Protein AF-A0A0M3HV61-F1 (afdb_monomer_lite)

Foldseek 3Di:
DDDDDDDDDDDDDDDDDDDDDDDDDDPDDPPPPPVVVVVPPPDDPPVVVVVVVVVVVVVVVVCVVVVVVVVVVVVVVVVVVVVVVLVVLLVQLVCLQVVLVVVLVVCVVDPVNCQVCVLVNVLSVLSNLSSVLSNVLSVVVVVCVVVVQQPPWDKLLVLLPPVSLLSVLLSLLLNLLSLLLVLVVLLCCLVPVPVCVVCVNVVSVVSVVVSVCVSVVLSVVLSVQLVPDDIDIDTPSSPSCRSHPPVVSVCSNCNSVVSNVNSVVSNVVSVVSVVVVVVVVVVVPPPPPDPDD

Secondary structure (DSSP, 8-state):
----------------------------SSSSSSTTSTTSTTS-HHHHHHHHHHHHHHHHHHHHHHHHHHHHHHHHHHHHHHHHHHHHHHHHHHHHHHHHHHHHHHHHH-HHHHHHTHHHHHHHHHHHHHHHHHHHHHHHHHHHHHTT-TT-EEEHHHHHT-HHHHHHHHHHHHHHHHHHHHHHHHHHHHH-HHHHHHHHHHHHHHHHHHHHHHHHHHHHHHHHHHHHSPP-EEETT--HHHHS-HHHHHHHHHHHHHHHHHHHHHHHHHHHHHHHHHHHHHHHHTS------

Organism: Ascaris lumbricoides (NCBI:txid6252)

pLDDT: mean 79.31, std 19.96, range [34.53, 97.69]

Sequence (293 aa):
MDKLNKRHVDLGRFSGLDRRRGTRKDDNWFREGEEKKALMDGFTGTEAQRLIALLSYQFRRRRFFVFKRFLLPFERSMSLFHTIDNIFNLTIGAVLVLSNMAVLAVITFYTNLRQKYSVLTIVLFNSLLTGVFSISNILFASILTEMGLMNDTTTNRRCLINPLVMLDIYLAQMNGISLLAISVERLIVLLFPLQYYVNWKKFAKCQIILWVTTGVSTSFIFGMLVLCAPERTVSIYCRPYELIPDEQSFPFYCLPCIFGVLSIGIMLLVIVLVHQGVNVSCSHCCADEKPDL

Structure (mmCIF, N/CA/C/O backbone):
data_AF-A0A0M3HV61-F1
#
_entry.id   AF-A0A0M3HV61-F1
#
loop_
_atom_site.group_PDB
_atom_site.id
_atom_site.type_symbol
_atom_site.label_atom_id
_atom_site.label_alt_id
_atom_site.label_comp_id
_atom_site.label_asym_id
_atom_site.label_entity_id
_atom_site.label_seq_id
_atom_site.pdbx_PDB_ins_code
_atom_site.Cartn_x
_atom_site.Cartn_y
_atom_site.Cartn_z
_atom_site.occupancy
_atom_site.B_iso_or_equiv
_atom_site.auth_seq_id
_atom_site.auth_comp_id
_atom_site.auth_asym_id
_atom_site.auth_atom_id
_atom_site.pdbx_PDB_model_num
ATOM 1 N N . MET A 1 1 ? 54.337 -5.292 18.986 1.00 45.19 1 MET A N 1
ATOM 2 C CA . MET A 1 1 ? 54.510 -6.753 19.126 1.00 45.19 1 MET A CA 1
ATOM 3 C C . MET A 1 1 ? 53.421 -7.235 20.067 1.00 45.19 1 MET A C 1
ATOM 5 O O . MET A 1 1 ? 53.185 -6.517 21.021 1.00 45.19 1 MET A O 1
ATOM 9 N N . ASP A 1 2 ? 52.777 -8.359 19.730 1.00 42.19 2 ASP A N 1
ATOM 10 C CA . ASP A 1 2 ? 51.630 -9.044 20.384 1.00 42.19 2 ASP A CA 1
ATOM 11 C C . ASP A 1 2 ? 50.345 -8.978 19.539 1.00 42.19 2 ASP A C 1
ATOM 13 O O . ASP A 1 2 ? 49.713 -7.939 19.403 1.00 42.19 2 ASP A O 1
ATOM 17 N N . LYS A 1 3 ? 50.094 -9.975 18.674 1.00 46.03 3 LYS A N 1
ATOM 18 C CA . LYS A 1 3 ? 49.510 -11.318 18.925 1.00 46.03 3 LYS A CA 1
ATOM 19 C C . LYS A 1 3 ? 48.029 -11.276 19.333 1.00 46.03 3 LYS A C 1
ATOM 21 O O . LYS A 1 3 ? 47.701 -11.484 20.490 1.00 46.03 3 LYS A O 1
ATOM 26 N N . LEU A 1 4 ? 47.139 -11.151 18.346 1.00 54.41 4 LEU A N 1
ATOM 27 C CA . LEU A 1 4 ? 45.728 -11.569 18.426 1.00 54.41 4 LEU A CA 1
ATOM 28 C C . LEU A 1 4 ? 45.350 -12.187 17.066 1.00 54.41 4 LEU A C 1
ATOM 30 O O . LEU A 1 4 ? 45.148 -11.489 16.083 1.00 54.41 4 LEU A O 1
ATOM 34 N N . ASN A 1 5 ? 45.640 -13.473 16.874 1.00 48.91 5 ASN A N 1
ATOM 35 C CA . ASN A 1 5 ? 44.774 -14.626 17.160 1.00 48.91 5 ASN A CA 1
ATOM 36 C C . ASN A 1 5 ? 43.672 -14.821 16.097 1.00 48.91 5 ASN A C 1
ATOM 38 O O . ASN A 1 5 ? 42.512 -14.463 16.281 1.00 48.91 5 ASN A O 1
ATOM 42 N N . LYS A 1 6 ? 44.095 -15.421 14.974 1.00 46.25 6 LYS A N 1
ATOM 43 C CA . LYS A 1 6 ? 43.255 -16.051 13.947 1.00 46.25 6 LYS A CA 1
ATOM 44 C C . LYS A 1 6 ? 42.513 -17.240 14.563 1.00 46.25 6 LYS A C 1
ATOM 46 O O . LYS A 1 6 ? 43.156 -18.184 15.010 1.00 46.25 6 LYS A O 1
ATOM 51 N N . ARG A 1 7 ? 41.183 -17.257 14.478 1.00 48.06 7 ARG A N 1
ATOM 52 C CA . ARG A 1 7 ? 40.401 -18.498 14.552 1.00 48.06 7 ARG A CA 1
ATOM 53 C C . ARG A 1 7 ? 39.685 -18.725 13.226 1.00 48.06 7 ARG A C 1
ATOM 55 O O . ARG A 1 7 ? 38.696 -18.070 12.923 1.00 48.06 7 ARG A O 1
ATOM 62 N N . HIS A 1 8 ? 40.252 -19.645 12.449 1.00 44.81 8 HIS A N 1
ATOM 63 C CA . HIS A 1 8 ? 39.567 -20.377 11.392 1.00 44.81 8 HIS A CA 1
ATOM 64 C C . HIS A 1 8 ? 38.528 -21.296 12.041 1.00 44.81 8 HIS A C 1
ATOM 66 O O . HIS A 1 8 ? 38.848 -22.009 12.992 1.00 44.81 8 HIS A O 1
ATOM 72 N N . VAL A 1 9 ? 37.300 -21.268 11.532 1.00 52.75 9 VAL A N 1
ATOM 73 C CA . VAL A 1 9 ? 36.285 -22.286 11.807 1.00 52.75 9 VAL A CA 1
ATOM 74 C C . VAL A 1 9 ? 36.063 -23.030 10.498 1.00 52.75 9 VAL A C 1
ATOM 76 O O . VAL A 1 9 ? 35.425 -22.516 9.582 1.00 52.75 9 VAL A O 1
ATOM 79 N N . ASP A 1 10 ? 36.659 -24.217 10.424 1.00 44.69 10 ASP A N 1
ATOM 80 C CA . ASP A 1 10 ? 36.348 -25.252 9.446 1.00 44.69 10 ASP A CA 1
ATOM 81 C C . ASP A 1 10 ? 34.973 -25.840 9.780 1.00 44.69 10 ASP A C 1
ATOM 83 O O . ASP A 1 10 ? 34.773 -26.401 10.859 1.00 44.69 10 ASP A O 1
ATOM 87 N N . LEU A 1 11 ? 34.017 -25.725 8.858 1.00 49.53 11 LEU A N 1
ATOM 88 C CA . LEU A 1 11 ? 32.751 -26.452 8.924 1.00 49.53 11 LEU A CA 1
ATOM 89 C C . LEU A 1 11 ? 32.755 -27.549 7.863 1.00 49.53 11 LEU A C 1
ATOM 91 O O . LEU A 1 11 ? 32.852 -27.309 6.660 1.00 49.53 11 LEU A O 1
ATOM 95 N N . GLY A 1 12 ? 32.730 -28.774 8.380 1.00 41.25 12 GLY A N 1
ATOM 96 C CA . GLY A 1 12 ? 32.959 -30.010 7.663 1.00 41.25 12 GLY A CA 1
ATOM 97 C C . GLY A 1 12 ? 31.849 -30.404 6.692 1.00 41.25 12 GLY A C 1
ATOM 98 O O . GLY A 1 12 ? 30.660 -30.395 6.998 1.00 41.25 12 GLY A O 1
ATOM 99 N N . ARG A 1 13 ? 32.325 -30.838 5.526 1.00 37.59 13 ARG A N 1
ATOM 100 C CA . ARG A 1 13 ? 31.913 -32.007 4.737 1.00 37.59 13 ARG A CA 1
ATOM 101 C C . ARG A 1 13 ? 30.949 -32.963 5.473 1.00 37.59 13 ARG A C 1
ATOM 103 O O . ARG A 1 13 ? 31.390 -33.793 6.262 1.00 37.59 13 ARG A O 1
ATOM 110 N N . PHE A 1 14 ? 29.660 -32.910 5.129 1.00 46.16 14 PHE A N 1
ATOM 111 C CA . PHE A 1 14 ? 28.704 -33.989 5.397 1.00 46.16 14 PHE A CA 1
ATOM 112 C C . PHE A 1 14 ? 28.528 -34.834 4.134 1.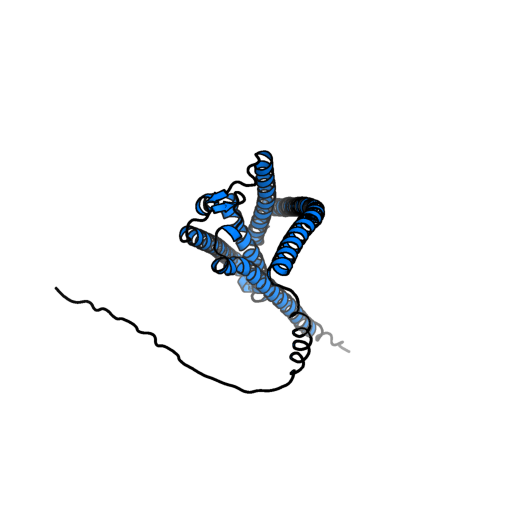00 46.16 14 PHE A C 1
ATOM 114 O O . PHE A 1 14 ? 27.917 -34.417 3.152 1.00 46.16 14 PHE A O 1
ATOM 121 N N . SER A 1 15 ? 29.118 -36.024 4.177 1.00 46.94 15 SER A N 1
ATOM 122 C CA . SER A 1 15 ? 28.934 -37.092 3.205 1.00 46.94 15 SER A CA 1
ATOM 123 C C . SER A 1 15 ? 27.773 -37.984 3.635 1.00 46.94 15 SER A C 1
ATOM 125 O O . SER A 1 15 ? 27.735 -38.417 4.781 1.00 46.94 15 SER A O 1
ATOM 127 N N . GLY A 1 16 ? 26.910 -38.323 2.677 1.00 37.16 16 GLY A N 1
ATOM 128 C CA . GLY A 1 16 ? 26.279 -39.638 2.564 1.00 37.16 16 GLY A CA 1
ATOM 129 C C . GLY A 1 16 ? 25.205 -40.005 3.587 1.00 37.16 16 GLY A C 1
ATOM 130 O O . GLY A 1 16 ? 25.507 -40.420 4.699 1.00 37.16 16 GLY A O 1
ATOM 131 N N . LEU A 1 17 ? 23.952 -40.057 3.131 1.00 48.59 17 LEU A N 1
ATOM 132 C CA . LEU A 1 17 ? 23.076 -41.152 3.536 1.00 48.59 17 LEU A CA 1
ATOM 133 C C . LEU A 1 17 ? 22.124 -41.532 2.403 1.00 48.59 17 LEU A C 1
ATOM 135 O O . LEU A 1 17 ? 21.149 -40.864 2.073 1.00 48.59 17 LEU A O 1
ATOM 139 N N . ASP A 1 18 ? 22.532 -42.640 1.808 1.00 43.31 18 ASP A N 1
ATOM 140 C CA . ASP A 1 18 ? 21.900 -43.480 0.816 1.00 43.31 18 ASP A CA 1
ATOM 141 C C . ASP A 1 18 ? 20.677 -44.179 1.440 1.00 43.31 18 ASP A C 1
ATOM 143 O O . ASP A 1 18 ? 20.787 -44.820 2.492 1.00 43.31 18 ASP A O 1
ATOM 147 N N . ARG A 1 19 ? 19.496 -44.089 0.814 1.00 53.56 19 ARG A N 1
ATOM 148 C CA . ARG A 1 19 ? 18.390 -45.013 1.118 1.00 53.56 19 ARG A CA 1
ATOM 149 C C . ARG A 1 19 ? 17.526 -45.305 -0.105 1.00 53.56 19 ARG A C 1
ATOM 151 O O . ARG A 1 19 ? 16.506 -44.677 -0.362 1.00 53.56 19 ARG A O 1
ATOM 158 N N . ARG A 1 20 ? 17.945 -46.353 -0.817 1.00 44.97 20 ARG A N 1
ATOM 159 C CA . ARG A 1 20 ? 17.143 -47.163 -1.744 1.00 44.97 20 ARG A CA 1
ATOM 160 C C . ARG A 1 20 ? 16.009 -47.915 -1.031 1.00 44.97 20 ARG A C 1
ATOM 162 O O . ARG A 1 20 ? 16.278 -48.667 -0.092 1.00 44.97 20 ARG A O 1
ATOM 169 N N . ARG A 1 21 ? 14.793 -47.828 -1.585 1.00 43.34 21 ARG A N 1
ATOM 170 C CA . ARG A 1 21 ? 13.789 -48.903 -1.826 1.00 43.34 21 ARG A CA 1
ATOM 171 C C . ARG A 1 21 ? 12.455 -48.227 -2.180 1.00 43.34 21 ARG A C 1
ATOM 173 O O . ARG A 1 21 ? 12.032 -47.359 -1.439 1.00 43.34 21 ARG A O 1
ATOM 180 N N . GLY A 1 22 ? 11.723 -48.564 -3.235 1.00 34.53 22 GLY A N 1
ATOM 181 C CA . GLY A 1 22 ? 11.854 -49.605 -4.248 1.00 34.53 22 GLY A CA 1
ATOM 182 C C . GLY A 1 22 ? 10.508 -49.782 -4.967 1.00 34.53 22 GLY A C 1
ATOM 183 O O . GLY A 1 22 ? 9.469 -49.579 -4.349 1.00 34.53 22 GLY A O 1
ATOM 184 N N . THR A 1 23 ? 10.571 -50.260 -6.220 1.00 40.22 23 THR A N 1
ATOM 185 C CA . THR A 1 23 ? 9.483 -50.852 -7.042 1.00 40.22 23 THR A CA 1
ATOM 186 C C . THR A 1 23 ? 8.370 -49.874 -7.482 1.00 40.22 23 THR A C 1
ATOM 188 O O . THR A 1 23 ? 7.940 -49.046 -6.701 1.00 40.22 23 THR A O 1
ATOM 191 N N . ARG A 1 24 ? 7.813 -49.891 -8.700 1.00 39.56 24 ARG A N 1
ATOM 192 C CA . ARG A 1 24 ? 7.517 -51.003 -9.613 1.00 39.56 24 ARG A CA 1
ATOM 193 C C . ARG A 1 24 ? 7.004 -50.417 -10.952 1.00 39.56 24 ARG A C 1
ATOM 195 O O . ARG A 1 24 ? 6.203 -49.497 -10.882 1.00 39.56 24 ARG A O 1
ATOM 202 N N . LYS A 1 25 ? 7.349 -51.066 -12.078 1.00 42.16 25 LYS A N 1
ATOM 203 C CA . LYS A 1 25 ? 6.698 -51.026 -13.414 1.00 42.16 25 LYS A CA 1
ATOM 204 C C . LYS A 1 25 ? 6.765 -49.714 -14.215 1.00 42.16 25 LYS A C 1
ATOM 206 O O . LYS A 1 25 ? 6.150 -48.738 -13.826 1.00 42.16 25 LYS A O 1
ATOM 211 N N . ASP A 1 26 ? 7.475 -49.749 -15.349 1.00 43.97 26 ASP A N 1
ATOM 212 C CA . ASP A 1 26 ? 6.911 -49.502 -16.693 1.00 43.97 26 ASP A CA 1
ATOM 213 C C . ASP A 1 26 ? 7.998 -49.706 -17.768 1.00 43.97 26 ASP A C 1
ATOM 215 O O . ASP A 1 26 ? 8.465 -48.784 -18.434 1.00 43.97 26 ASP A O 1
ATOM 219 N N . ASP A 1 27 ? 8.413 -50.963 -17.937 1.00 48.00 27 ASP A N 1
ATOM 220 C CA . ASP A 1 27 ? 9.252 -51.386 -19.058 1.00 48.00 27 ASP A CA 1
ATOM 221 C C . ASP A 1 27 ? 8.339 -51.686 -20.252 1.00 48.00 27 ASP A C 1
ATOM 223 O O . ASP A 1 27 ? 7.801 -52.786 -20.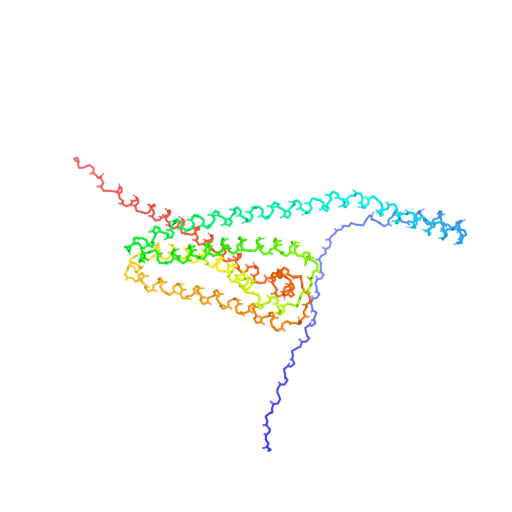349 1.00 48.00 27 ASP A O 1
ATOM 227 N N . ASN A 1 28 ? 8.103 -50.707 -21.132 1.00 48.22 28 ASN A N 1
ATOM 228 C CA . ASN A 1 28 ? 7.469 -50.972 -22.436 1.00 48.22 28 ASN A CA 1
ATOM 229 C C . ASN A 1 28 ? 7.786 -49.964 -23.560 1.00 48.22 28 ASN A C 1
ATOM 231 O O . ASN A 1 28 ? 7.156 -50.008 -24.609 1.00 48.22 28 ASN A O 1
ATOM 235 N N . TRP A 1 29 ? 8.788 -49.092 -23.407 1.00 45.03 29 TRP A N 1
ATOM 236 C CA . TRP A 1 29 ? 9.116 -48.079 -24.431 1.00 45.03 29 TRP A CA 1
ATOM 237 C C . TRP A 1 29 ? 10.360 -48.379 -25.282 1.00 45.03 29 TRP A C 1
ATOM 239 O O . TRP A 1 29 ? 10.723 -47.588 -26.147 1.00 45.03 29 TRP A O 1
ATOM 249 N N . PHE A 1 30 ? 11.007 -49.531 -25.087 1.00 44.75 30 PHE A N 1
ATOM 250 C CA . PHE A 1 30 ? 12.288 -49.852 -25.734 1.00 44.75 30 PHE A CA 1
ATOM 251 C C . PHE A 1 30 ? 12.201 -50.904 -26.848 1.00 44.75 30 PHE A C 1
ATOM 253 O O . PHE A 1 30 ? 13.165 -51.620 -27.107 1.00 44.75 30 PHE A O 1
ATOM 260 N N . ARG A 1 31 ? 11.052 -51.009 -27.528 1.00 45.69 31 ARG A N 1
ATOM 261 C CA . ARG A 1 31 ? 10.862 -51.999 -28.598 1.00 45.69 31 ARG A CA 1
ATOM 262 C C . ARG A 1 31 ? 10.099 -51.475 -29.820 1.00 45.69 31 ARG A C 1
ATOM 264 O O . ARG A 1 31 ? 9.318 -52.195 -30.420 1.00 45.69 31 ARG A O 1
ATOM 271 N N . GLU A 1 32 ? 10.363 -50.225 -30.198 1.00 44.22 32 GLU A N 1
ATOM 272 C CA . GLU A 1 32 ? 9.896 -49.631 -31.469 1.00 44.22 32 GLU A CA 1
ATOM 273 C C . GLU A 1 32 ? 11.004 -48.842 -32.208 1.00 44.22 32 GLU A C 1
ATOM 275 O O . GLU A 1 32 ? 10.755 -48.146 -33.192 1.00 44.22 32 GLU A O 1
ATOM 280 N N . GLY A 1 33 ? 12.255 -48.942 -31.735 1.00 44.22 33 GLY A N 1
ATOM 281 C CA . GLY A 1 33 ? 13.400 -48.176 -32.246 1.00 44.22 33 GLY A CA 1
ATOM 282 C C . GLY A 1 33 ? 14.359 -48.930 -33.175 1.00 44.22 33 GLY A C 1
ATOM 283 O O . GLY A 1 33 ? 15.221 -48.292 -33.778 1.00 44.22 33 GLY A O 1
ATOM 284 N N . GLU A 1 34 ? 14.237 -50.253 -33.312 1.00 45.19 34 GLU A N 1
ATOM 285 C CA . GLU A 1 34 ? 15.195 -51.053 -34.099 1.00 45.19 34 GLU A CA 1
ATOM 286 C C . GLU A 1 34 ? 14.733 -51.379 -35.524 1.00 45.19 34 GLU A C 1
ATOM 288 O O . GLU A 1 34 ? 15.570 -51.639 -36.382 1.00 45.19 34 GLU A O 1
ATOM 293 N N . GLU A 1 35 ? 13.445 -51.237 -35.848 1.00 45.59 35 GLU A N 1
ATOM 294 C CA . GLU A 1 35 ? 12.954 -51.539 -37.204 1.00 45.59 35 GLU A CA 1
ATOM 295 C C . GLU A 1 35 ? 13.090 -50.361 -38.191 1.00 45.59 35 GLU A C 1
ATOM 297 O O . GLU A 1 35 ? 12.992 -50.534 -39.402 1.00 45.59 35 GLU A O 1
ATOM 302 N N . LYS A 1 36 ? 13.403 -49.149 -37.705 1.00 46.25 36 LYS A N 1
ATOM 303 C CA . LYS A 1 36 ? 13.645 -47.969 -38.565 1.00 46.25 36 LYS A CA 1
ATOM 304 C C . LYS A 1 36 ? 15.102 -47.780 -38.989 1.00 46.25 36 LYS A C 1
ATOM 306 O O . LYS A 1 36 ? 15.374 -46.911 -39.815 1.00 46.25 36 LYS A O 1
ATOM 311 N N . LYS A 1 37 ? 16.037 -48.577 -38.461 1.00 45.28 37 LYS A N 1
ATOM 312 C CA . LYS A 1 37 ? 17.458 -48.501 -38.846 1.00 45.28 37 LYS A CA 1
ATOM 313 C C . LYS A 1 37 ? 17.801 -49.306 -40.100 1.00 45.28 37 LYS A C 1
ATOM 315 O O . LYS A 1 37 ? 18.764 -48.958 -40.763 1.00 45.28 37 LYS A O 1
ATOM 320 N N . ALA A 1 38 ? 16.989 -50.288 -40.490 1.00 49.47 38 ALA A N 1
ATOM 321 C CA . ALA A 1 38 ? 17.268 -51.117 -41.666 1.00 49.47 38 ALA A CA 1
ATOM 322 C C . ALA A 1 38 ? 16.796 -50.513 -43.009 1.00 49.47 38 ALA A C 1
ATOM 324 O O . ALA A 1 38 ? 17.090 -51.067 -44.063 1.00 49.47 38 ALA A O 1
ATOM 325 N N . LEU A 1 39 ? 16.087 -49.374 -42.999 1.00 48.16 39 LEU A N 1
ATOM 326 C CA . LEU A 1 39 ? 15.577 -48.718 -44.217 1.00 48.16 39 LEU A CA 1
ATOM 327 C C . LEU A 1 39 ? 16.363 -47.450 -44.621 1.00 48.16 39 LEU A C 1
ATOM 329 O O . LEU A 1 39 ? 15.923 -46.708 -45.496 1.00 48.16 39 LEU A O 1
ATOM 333 N N . MET A 1 40 ? 17.496 -47.166 -43.969 1.00 49.06 40 MET A N 1
ATOM 334 C CA . MET A 1 40 ? 18.293 -45.941 -44.179 1.00 49.06 40 MET A CA 1
ATOM 335 C C . MET A 1 40 ? 19.717 -46.192 -44.699 1.00 49.06 40 MET A C 1
ATOM 337 O O . MET A 1 40 ? 20.436 -45.230 -44.956 1.00 49.06 40 MET A O 1
ATOM 341 N N . ASP A 1 41 ? 20.109 -47.444 -44.949 1.00 47.19 41 ASP A N 1
ATOM 342 C CA . ASP A 1 41 ? 21.474 -47.785 -45.390 1.00 47.19 41 ASP A CA 1
ATOM 343 C C . ASP A 1 41 ? 21.671 -47.755 -46.921 1.00 47.19 41 ASP A C 1
ATOM 345 O O . ASP A 1 41 ? 22.705 -48.168 -47.439 1.00 47.19 41 ASP A O 1
ATOM 349 N N . GLY A 1 42 ? 20.697 -47.227 -47.672 1.00 55.06 42 GLY A N 1
ATOM 350 C CA . GLY A 1 42 ? 20.736 -47.164 -49.139 1.00 55.06 42 GLY A CA 1
ATOM 351 C C . GLY A 1 42 ? 21.001 -45.786 -49.753 1.00 55.06 42 GLY A C 1
ATOM 352 O O . GLY A 1 42 ? 20.969 -45.671 -50.976 1.00 55.06 42 GLY A O 1
ATOM 353 N N . PHE A 1 43 ? 21.219 -44.727 -48.962 1.00 48.94 43 PHE A N 1
ATOM 354 C CA . PHE A 1 43 ? 21.355 -43.365 -49.498 1.00 48.94 43 PHE A CA 1
ATOM 355 C C . PHE A 1 43 ? 22.772 -42.811 -49.319 1.00 48.94 43 PHE A C 1
ATOM 357 O O . PHE A 1 43 ? 23.194 -42.425 -48.232 1.00 48.94 43 PHE A O 1
ATOM 364 N N . THR A 1 44 ? 23.508 -42.744 -50.429 1.00 60.38 44 THR A N 1
ATOM 365 C CA . THR A 1 44 ? 24.840 -42.140 -50.536 1.00 60.38 44 THR A CA 1
ATOM 366 C C . THR A 1 44 ? 24.857 -40.717 -49.963 1.00 60.38 44 THR A C 1
ATOM 368 O O . THR A 1 44 ? 24.077 -39.851 -50.370 1.00 60.38 44 THR A O 1
ATOM 371 N N . GLY A 1 45 ? 25.757 -40.488 -49.001 1.00 57.03 45 GLY A N 1
ATOM 372 C CA . GLY A 1 45 ? 25.700 -39.403 -48.012 1.00 57.03 45 GLY A CA 1
ATOM 373 C C . GLY A 1 45 ? 25.774 -37.957 -48.517 1.00 57.03 45 GLY A C 1
ATOM 374 O O . GLY A 1 45 ? 25.546 -37.040 -47.733 1.00 57.03 45 GLY A O 1
ATOM 375 N N . THR A 1 46 ? 26.038 -37.712 -49.800 1.00 60.47 46 THR A N 1
ATOM 376 C CA . THR A 1 46 ? 26.144 -36.354 -50.359 1.00 60.47 46 THR A CA 1
ATOM 377 C C . THR A 1 46 ? 24.800 -35.761 -50.793 1.00 60.47 46 THR A C 1
ATOM 379 O O . THR A 1 46 ? 24.586 -34.557 -50.643 1.00 60.47 46 THR A O 1
ATOM 382 N N . GLU A 1 47 ? 23.853 -36.583 -51.250 1.00 58.06 47 GLU A N 1
ATOM 383 C CA . GLU A 1 47 ? 22.516 -36.126 -51.666 1.00 58.06 47 GLU A CA 1
ATOM 384 C C . GLU A 1 47 ? 21.554 -36.015 -50.471 1.00 58.06 47 GLU A C 1
ATOM 386 O O . GLU A 1 47 ? 20.802 -35.045 -50.356 1.00 58.06 47 GLU A O 1
ATOM 391 N N . ALA A 1 48 ? 21.650 -36.934 -49.501 1.00 57.62 48 ALA A N 1
ATOM 392 C CA . ALA A 1 48 ? 20.841 -36.894 -48.280 1.00 57.62 48 ALA A CA 1
ATOM 393 C C . ALA A 1 48 ? 21.146 -35.656 -47.415 1.00 57.62 48 ALA A C 1
ATOM 395 O O . ALA A 1 48 ? 20.231 -35.024 -46.887 1.00 57.62 48 ALA A O 1
ATOM 396 N N . GLN A 1 49 ? 22.415 -35.238 -47.327 1.00 63.00 49 GLN A N 1
ATOM 397 C CA . GLN A 1 49 ? 22.789 -34.011 -46.615 1.00 63.00 49 GLN A CA 1
ATOM 398 C C . GLN A 1 49 ? 22.275 -32.744 -47.315 1.00 63.00 49 GLN A C 1
ATOM 400 O O . GLN A 1 49 ? 21.843 -31.808 -46.638 1.00 63.00 49 GLN A O 1
ATOM 405 N N . ARG A 1 50 ? 22.236 -32.719 -48.655 1.00 65.38 50 ARG A N 1
ATOM 406 C CA . ARG A 1 50 ? 21.646 -31.607 -49.421 1.00 65.38 50 ARG A CA 1
ATOM 407 C C . ARG A 1 50 ? 20.132 -31.530 -49.247 1.00 65.38 50 ARG A C 1
ATOM 409 O O . ARG A 1 50 ? 19.600 -30.435 -49.068 1.00 65.38 50 ARG A O 1
ATOM 416 N N . LEU A 1 51 ? 19.448 -32.671 -49.209 1.00 62.75 51 LEU A N 1
ATOM 417 C CA . LEU A 1 51 ? 18.010 -32.747 -48.945 1.00 62.75 51 LEU A CA 1
ATOM 418 C C . LEU A 1 51 ? 17.658 -32.339 -47.509 1.00 62.75 51 LEU A C 1
ATOM 420 O O . LEU A 1 51 ? 16.714 -31.576 -47.315 1.00 62.75 51 LEU A O 1
ATOM 424 N N . ILE A 1 52 ? 18.445 -32.739 -46.508 1.00 63.34 52 ILE A N 1
ATOM 425 C CA . ILE A 1 52 ? 18.244 -32.313 -45.114 1.00 63.34 52 ILE A CA 1
ATOM 426 C C . ILE A 1 52 ? 18.516 -30.809 -44.955 1.00 63.34 52 ILE A C 1
ATOM 428 O O . ILE A 1 52 ? 17.754 -30.128 -44.265 1.00 63.34 52 ILE A O 1
ATOM 432 N N . ALA A 1 53 ? 19.528 -30.253 -45.629 1.00 66.06 53 ALA A N 1
ATOM 433 C CA . ALA A 1 53 ? 19.804 -28.812 -45.630 1.00 66.06 53 ALA A CA 1
ATOM 434 C C . ALA A 1 53 ? 18.694 -27.998 -46.328 1.00 66.06 53 ALA A C 1
ATOM 436 O O . ALA A 1 53 ? 18.260 -26.964 -45.816 1.00 66.06 53 ALA A O 1
ATOM 437 N N . LEU A 1 54 ? 18.167 -28.482 -47.458 1.00 60.94 54 LEU A N 1
ATOM 438 C CA . LEU A 1 54 ? 17.062 -27.833 -48.172 1.00 60.94 54 LEU A CA 1
ATOM 439 C C . LEU A 1 54 ? 15.735 -27.933 -47.411 1.00 60.94 54 LEU A C 1
ATOM 441 O O . LEU A 1 54 ? 14.987 -26.953 -47.357 1.00 60.94 54 LEU A O 1
ATOM 445 N N . LEU A 1 55 ? 15.460 -29.070 -46.767 1.00 54.22 55 LEU A N 1
ATOM 446 C CA . LEU A 1 55 ? 14.271 -29.252 -45.936 1.00 54.22 55 LEU A CA 1
ATOM 447 C C . LEU A 1 55 ? 14.346 -28.412 -44.658 1.00 54.22 55 LEU A C 1
ATOM 449 O O . LEU A 1 55 ? 13.366 -27.754 -44.321 1.00 54.22 55 LEU A O 1
ATOM 453 N N . SER A 1 56 ? 15.499 -28.329 -43.990 1.00 56.72 56 SER A N 1
ATOM 454 C CA . SER A 1 56 ? 15.666 -27.467 -42.809 1.00 56.72 56 SER A CA 1
ATOM 455 C C . SER A 1 56 ? 15.602 -25.970 -43.153 1.00 56.72 56 SER A C 1
ATOM 457 O O . SER A 1 56 ? 15.011 -25.197 -42.391 1.00 56.72 56 SER A O 1
ATOM 459 N N . TYR A 1 57 ? 16.077 -25.553 -44.333 1.00 53.34 57 TYR A N 1
ATOM 460 C CA . TYR A 1 57 ? 15.910 -24.182 -44.832 1.00 53.34 57 TYR A CA 1
ATOM 461 C C . TYR A 1 57 ? 14.446 -23.854 -45.189 1.00 53.34 57 TYR A C 1
ATOM 463 O O . TYR A 1 57 ? 13.919 -22.822 -44.761 1.00 53.34 57 TYR A O 1
ATOM 471 N N . GLN A 1 58 ? 13.740 -24.742 -45.900 1.00 53.12 58 GLN A N 1
ATOM 472 C CA . GLN A 1 58 ? 12.315 -24.574 -46.236 1.00 53.12 58 GLN A CA 1
ATOM 473 C C . GLN A 1 58 ? 11.412 -24.590 -44.992 1.00 53.12 58 GLN A C 1
ATOM 475 O O . GLN A 1 58 ? 10.482 -23.784 -44.888 1.00 53.12 58 GLN A O 1
ATOM 480 N N . PHE A 1 59 ? 11.711 -25.438 -44.005 1.00 45.81 59 PHE A N 1
ATOM 481 C CA . PHE A 1 59 ? 10.942 -25.526 -42.762 1.00 45.81 59 PHE A CA 1
ATOM 482 C C . PHE A 1 59 ? 11.153 -24.297 -41.862 1.00 45.81 59 PHE A C 1
ATOM 484 O O . PHE A 1 59 ? 10.197 -23.790 -41.267 1.00 45.81 59 PHE A O 1
ATOM 491 N N . ARG A 1 60 ? 12.373 -23.738 -41.831 1.00 46.62 60 ARG A N 1
ATOM 492 C CA . ARG A 1 60 ? 12.673 -22.482 -41.121 1.00 46.62 60 ARG A CA 1
ATOM 493 C C . ARG A 1 60 ? 12.004 -21.272 -41.789 1.00 46.62 60 ARG A C 1
ATOM 495 O O . ARG A 1 60 ? 11.503 -20.398 -41.085 1.00 46.62 60 ARG A O 1
ATOM 502 N N . ARG A 1 61 ? 11.898 -21.246 -43.125 1.00 46.12 61 ARG A N 1
ATOM 503 C CA . ARG A 1 61 ? 11.270 -20.139 -43.874 1.00 46.12 61 ARG A CA 1
ATOM 504 C C . ARG A 1 61 ? 9.735 -20.158 -43.814 1.00 46.12 61 ARG A C 1
ATOM 506 O O . ARG A 1 61 ? 9.126 -19.094 -43.712 1.00 46.12 61 ARG A O 1
ATOM 513 N N . ARG A 1 62 ? 9.098 -21.339 -43.791 1.00 41.56 62 ARG A N 1
ATOM 514 C CA . ARG A 1 62 ? 7.631 -21.458 -43.640 1.00 41.56 62 ARG A CA 1
ATOM 515 C C . ARG A 1 62 ? 7.140 -21.221 -42.208 1.00 41.56 62 ARG A C 1
ATOM 517 O O . ARG A 1 62 ? 6.089 -20.605 -42.045 1.00 41.56 62 ARG A O 1
ATOM 524 N N . ARG A 1 63 ? 7.906 -21.595 -41.171 1.00 40.69 63 ARG A N 1
ATOM 525 C CA . ARG A 1 63 ? 7.572 -21.221 -39.781 1.00 40.69 63 ARG A CA 1
ATOM 526 C C . ARG A 1 63 ? 7.669 -19.715 -39.545 1.00 40.69 63 ARG A C 1
ATOM 528 O O . ARG A 1 63 ? 6.798 -19.170 -38.883 1.00 40.69 63 ARG A O 1
ATOM 535 N N . PHE A 1 64 ? 8.634 -19.022 -40.150 1.00 42.78 64 PHE A N 1
ATOM 536 C CA . PHE A 1 64 ? 8.757 -17.569 -39.987 1.00 42.78 64 PHE A CA 1
ATOM 537 C C . PHE A 1 64 ? 7.574 -16.787 -40.582 1.00 42.78 64 PHE A C 1
ATOM 539 O O . PHE A 1 64 ? 7.158 -15.785 -40.011 1.00 42.78 64 PHE A O 1
ATOM 546 N N . PHE A 1 65 ? 6.986 -17.248 -41.691 1.00 44.91 65 PHE A N 1
ATOM 547 C CA . PHE A 1 65 ? 5.882 -16.535 -42.350 1.00 44.91 65 PHE A CA 1
ATOM 548 C C . PHE A 1 65 ? 4.513 -16.777 -41.693 1.00 44.91 65 PHE A C 1
ATOM 550 O O . PHE A 1 65 ? 3.697 -15.860 -41.618 1.00 44.91 65 PHE A O 1
ATOM 557 N N . VAL A 1 66 ? 4.270 -17.981 -41.162 1.00 46.97 66 VAL A N 1
ATOM 558 C CA . VAL A 1 66 ? 3.037 -18.289 -40.411 1.00 46.97 66 VAL A CA 1
ATOM 559 C C . VAL A 1 66 ? 3.089 -17.685 -39.004 1.00 46.97 66 VAL A C 1
ATOM 561 O O . VAL A 1 66 ? 2.094 -17.133 -38.543 1.00 46.97 66 VAL A O 1
ATOM 564 N N . PHE A 1 67 ? 4.262 -17.671 -38.361 1.00 38.47 67 PHE A N 1
ATOM 565 C CA . PHE A 1 67 ? 4.447 -17.045 -37.048 1.00 38.47 67 PHE A CA 1
ATOM 566 C C . PHE A 1 67 ? 4.322 -15.516 -37.116 1.00 38.47 67 PHE A C 1
ATOM 568 O O . PHE A 1 67 ? 3.699 -14.918 -36.248 1.00 38.47 67 PHE A O 1
ATOM 575 N N . LYS A 1 68 ? 4.786 -14.871 -38.198 1.00 43.09 68 LYS A N 1
ATOM 576 C CA . LYS A 1 68 ? 4.610 -13.420 -38.403 1.00 43.09 68 LYS A CA 1
ATOM 577 C C . LYS A 1 68 ? 3.145 -13.018 -38.645 1.00 43.09 68 LYS A C 1
ATOM 579 O O . LYS A 1 68 ? 2.747 -11.921 -38.272 1.00 43.09 68 LYS A O 1
ATOM 584 N N . ARG A 1 69 ? 2.319 -13.914 -39.206 1.00 45.38 69 ARG A N 1
ATOM 585 C CA . ARG A 1 69 ? 0.870 -13.696 -39.392 1.00 45.38 69 ARG A CA 1
ATOM 586 C C . ARG A 1 69 ? 0.049 -13.963 -38.121 1.00 45.38 69 ARG A C 1
ATOM 588 O O . ARG A 1 69 ? -1.032 -13.404 -37.992 1.00 45.38 69 ARG A O 1
ATOM 595 N N . PHE A 1 70 ? 0.580 -14.758 -37.187 1.00 41.81 70 PHE A N 1
ATOM 596 C CA . PHE A 1 70 ? 0.014 -14.991 -35.848 1.00 41.81 70 PHE A CA 1
ATOM 597 C C . PHE A 1 70 ? 0.503 -13.981 -34.791 1.00 41.81 70 PHE A C 1
ATOM 599 O O . PHE A 1 70 ? -0.215 -13.704 -33.836 1.00 41.81 70 PHE A O 1
ATOM 606 N N . LEU A 1 71 ? 1.682 -13.380 -34.978 1.00 45.59 71 LEU A N 1
ATOM 607 C CA . LEU A 1 71 ? 2.217 -12.330 -34.103 1.00 45.59 71 LEU A CA 1
ATOM 608 C C . LEU A 1 71 ? 1.502 -10.986 -34.269 1.00 45.59 71 LEU A C 1
ATOM 610 O O . LEU A 1 71 ? 1.318 -10.287 -33.286 1.00 45.59 71 LEU A O 1
ATOM 614 N N . LEU A 1 72 ? 1.033 -10.643 -35.471 1.00 48.34 72 LEU A N 1
ATOM 615 C CA . LEU A 1 72 ? 0.295 -9.395 -35.714 1.00 48.34 72 LEU A CA 1
ATOM 616 C C . LEU A 1 72 ? -1.022 -9.267 -34.910 1.00 48.34 72 LEU A C 1
ATOM 618 O O . LEU A 1 72 ? -1.261 -8.198 -34.347 1.00 48.34 72 LEU A O 1
ATOM 622 N N . PRO A 1 73 ? -1.885 -10.301 -34.796 1.00 46.44 73 PRO A N 1
ATOM 623 C CA . PRO A 1 73 ? -3.032 -10.241 -33.888 1.00 46.44 73 PRO A CA 1
ATOM 624 C C . PRO A 1 73 ? -2.627 -10.338 -32.408 1.00 46.44 73 PRO A C 1
ATOM 626 O O . PRO A 1 73 ? -3.337 -9.794 -31.566 1.00 46.44 73 PRO A O 1
ATOM 629 N N . PHE A 1 74 ? -1.485 -10.958 -32.084 1.00 42.03 74 PHE A N 1
ATOM 630 C CA . PHE A 1 74 ? -0.971 -11.046 -30.712 1.00 42.03 74 PHE A CA 1
ATOM 631 C C . PHE A 1 74 ? -0.415 -9.705 -30.203 1.00 42.03 74 PHE A C 1
ATOM 633 O O . PHE A 1 74 ? -0.744 -9.277 -29.103 1.00 42.03 74 PHE A O 1
ATOM 640 N N . GLU A 1 75 ? 0.339 -8.979 -31.024 1.00 51.28 75 GLU A N 1
ATOM 641 C CA . GLU A 1 75 ? 0.871 -7.644 -30.723 1.00 51.28 75 GLU A CA 1
ATOM 642 C C . GLU A 1 75 ? -0.270 -6.623 -30.568 1.00 51.28 75 GLU A C 1
ATOM 644 O O . GLU A 1 75 ? -0.296 -5.832 -29.622 1.00 51.28 75 GLU A O 1
ATOM 649 N N . ARG A 1 76 ? -1.311 -6.740 -31.408 1.00 55.72 76 ARG A N 1
ATOM 650 C CA . ARG A 1 76 ? -2.555 -5.974 -31.250 1.00 55.72 76 ARG A CA 1
ATOM 651 C C . ARG A 1 76 ? -3.304 -6.353 -29.970 1.00 55.72 76 ARG A C 1
ATOM 653 O O . ARG A 1 76 ? -3.792 -5.463 -29.280 1.00 55.72 76 ARG A O 1
ATOM 660 N N . SER A 1 77 ? -3.346 -7.636 -29.601 1.00 58.81 77 SER A N 1
ATOM 661 C CA . SER A 1 77 ? -3.951 -8.071 -28.335 1.00 58.81 77 SER A CA 1
ATOM 662 C C . SER A 1 77 ? -3.173 -7.579 -27.111 1.00 58.81 77 SER A C 1
ATOM 664 O O . SER A 1 77 ? -3.791 -7.140 -26.151 1.00 58.81 77 SER A O 1
ATOM 666 N N . MET A 1 78 ? -1.840 -7.530 -27.168 1.00 59.81 78 MET A N 1
ATOM 667 C CA . MET A 1 78 ? -0.989 -7.054 -26.074 1.00 59.81 78 MET A CA 1
ATOM 668 C C . MET A 1 78 ? -1.147 -5.544 -25.846 1.00 59.81 78 MET A C 1
ATOM 670 O O . MET A 1 78 ? -1.240 -5.102 -24.702 1.00 59.81 78 MET A O 1
ATOM 674 N N . SER A 1 79 ? -1.292 -4.761 -26.923 1.00 65.69 79 SER A N 1
ATOM 675 C CA . SER A 1 79 ? -1.646 -3.336 -26.826 1.00 65.69 79 SER A CA 1
ATOM 676 C C . SER A 1 79 ? -3.044 -3.111 -26.231 1.00 65.69 79 SER A C 1
ATOM 678 O O . SER A 1 79 ? -3.264 -2.167 -25.471 1.00 65.69 79 SER A O 1
ATOM 680 N N . LEU A 1 80 ? -3.985 -4.014 -26.523 1.00 72.44 80 LEU A N 1
ATOM 681 C CA . LEU A 1 80 ? -5.355 -3.944 -26.026 1.00 72.44 80 LEU A CA 1
ATOM 682 C C . LEU A 1 80 ? -5.421 -4.316 -24.537 1.00 72.44 80 LEU A C 1
ATOM 684 O O . LEU A 1 80 ? -6.048 -3.589 -23.772 1.00 72.44 80 LEU A O 1
ATOM 688 N N . PHE A 1 81 ? -4.705 -5.359 -24.104 1.00 75.06 81 P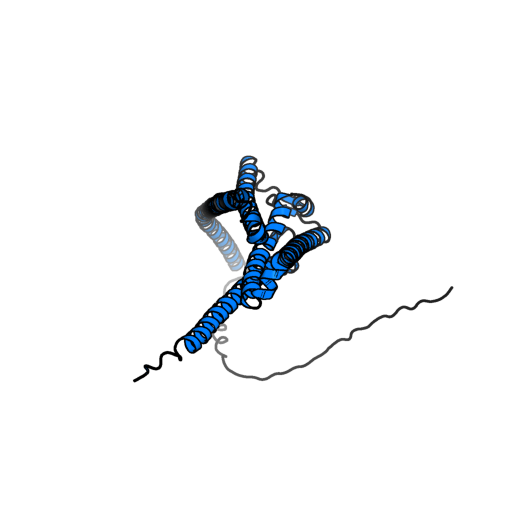HE A N 1
ATOM 689 C CA . PHE A 1 81 ? -4.552 -5.709 -22.686 1.00 75.06 81 PHE A CA 1
ATOM 690 C C . PHE A 1 81 ? -3.947 -4.558 -21.879 1.00 75.06 81 PHE A C 1
ATOM 692 O O . PHE A 1 81 ? -4.523 -4.159 -20.874 1.00 75.06 81 PHE A O 1
ATOM 699 N N . HIS A 1 82 ? -2.876 -3.934 -22.376 1.00 73.69 82 HIS A N 1
ATOM 700 C CA . HIS A 1 82 ? -2.269 -2.780 -21.707 1.00 73.69 82 HIS A CA 1
ATOM 701 C C . HIS A 1 82 ? -3.236 -1.588 -21.594 1.00 73.69 82 HIS A C 1
ATOM 703 O O . HIS A 1 82 ? -3.216 -0.844 -20.613 1.00 73.69 82 HIS A O 1
ATOM 709 N N . THR A 1 83 ? -4.102 -1.398 -22.593 1.00 80.00 83 THR A N 1
ATOM 710 C CA . THR A 1 83 ? -5.122 -0.341 -22.565 1.00 80.00 83 THR A CA 1
ATOM 711 C C . THR A 1 83 ? -6.211 -0.652 -21.535 1.00 80.00 83 THR A C 1
ATOM 713 O O . THR A 1 83 ? -6.609 0.236 -20.784 1.00 80.00 83 THR A O 1
ATOM 716 N N . ILE A 1 84 ? -6.662 -1.908 -21.454 1.00 85.31 84 ILE A N 1
ATOM 717 C CA . ILE A 1 84 ? -7.649 -2.350 -20.460 1.00 85.31 84 ILE A CA 1
ATOM 718 C C . ILE A 1 84 ? -7.089 -2.217 -19.041 1.00 85.31 84 ILE A C 1
ATOM 720 O O . ILE A 1 84 ? -7.764 -1.642 -18.189 1.00 85.31 84 ILE A O 1
ATOM 724 N N . ASP A 1 85 ? -5.862 -2.681 -18.796 1.00 83.50 85 ASP A N 1
ATOM 725 C CA . ASP A 1 85 ? -5.219 -2.602 -17.480 1.00 83.50 85 ASP A CA 1
ATOM 726 C C . ASP A 1 85 ? -5.077 -1.146 -17.023 1.00 83.50 85 ASP A C 1
ATOM 728 O O . ASP A 1 85 ? -5.383 -0.812 -15.877 1.00 83.50 85 ASP A O 1
ATOM 732 N N . ASN A 1 86 ? -4.701 -0.244 -17.935 1.00 86.75 86 ASN A N 1
ATOM 733 C CA . ASN A 1 86 ? -4.638 1.187 -17.650 1.00 86.75 86 ASN A CA 1
ATOM 734 C C . ASN A 1 86 ? -6.016 1.765 -17.295 1.00 86.75 86 ASN A C 1
ATOM 736 O O . ASN A 1 86 ? -6.133 2.489 -16.309 1.00 86.75 86 ASN A O 1
ATOM 740 N N . ILE A 1 87 ? -7.070 1.438 -18.053 1.00 89.44 87 ILE A N 1
ATOM 741 C CA . ILE A 1 87 ? -8.438 1.906 -17.766 1.00 89.44 87 ILE A CA 1
ATOM 742 C C . ILE A 1 87 ? -8.919 1.373 -16.413 1.00 89.44 87 ILE A C 1
ATOM 744 O O . ILE A 1 87 ? -9.521 2.112 -15.629 1.00 89.44 87 ILE A O 1
ATOM 748 N N . PHE A 1 88 ? -8.644 0.106 -16.114 1.00 89.00 88 PHE A N 1
ATOM 749 C CA . PHE A 1 88 ? -9.029 -0.523 -14.858 1.00 89.00 88 PHE A CA 1
ATOM 750 C C . PHE A 1 88 ? -8.318 0.123 -13.665 1.00 89.00 88 PHE A C 1
ATOM 752 O O . PHE A 1 88 ? -8.976 0.547 -12.714 1.00 89.00 88 PHE A O 1
ATOM 759 N N . ASN A 1 89 ? -6.998 0.300 -13.749 1.00 86.88 89 ASN A N 1
ATOM 760 C CA . ASN A 1 89 ? -6.201 0.956 -12.712 1.00 86.88 89 ASN A CA 1
ATOM 761 C C . ASN A 1 89 ? -6.593 2.428 -12.517 1.00 86.88 89 ASN A C 1
ATOM 763 O O . ASN A 1 89 ? -6.625 2.906 -11.379 1.00 86.88 89 ASN A O 1
ATOM 767 N N . LEU A 1 90 ? -6.952 3.130 -13.599 1.00 92.25 90 LEU A N 1
ATOM 768 C CA . LEU A 1 90 ? -7.472 4.497 -13.544 1.00 92.25 90 LEU A CA 1
ATOM 769 C C . LEU A 1 90 ? -8.815 4.541 -12.815 1.00 92.25 90 LEU A C 1
ATOM 771 O O . LEU A 1 90 ? -9.020 5.381 -11.941 1.00 92.25 90 LEU A O 1
ATOM 775 N N . THR A 1 91 ? -9.715 3.619 -13.154 1.00 92.88 91 THR A N 1
ATOM 776 C CA . THR A 1 91 ? -11.053 3.539 -12.559 1.00 92.88 91 THR A CA 1
ATOM 777 C C . THR A 1 91 ? -10.961 3.213 -11.072 1.00 92.88 91 THR A C 1
ATOM 779 O O . THR A 1 91 ? -11.559 3.910 -10.255 1.00 92.88 91 THR A O 1
ATOM 782 N N . ILE A 1 92 ? -10.157 2.213 -10.694 1.00 91.94 92 ILE A N 1
ATOM 783 C CA . ILE A 1 92 ? -9.903 1.870 -9.289 1.00 91.94 92 ILE A CA 1
ATOM 784 C C . ILE A 1 92 ? -9.270 3.047 -8.553 1.00 91.94 92 ILE A C 1
ATOM 786 O O . ILE A 1 92 ? -9.723 3.395 -7.463 1.00 91.94 92 ILE A O 1
ATOM 790 N N . GLY A 1 93 ? -8.259 3.687 -9.146 1.00 93.25 93 GLY A N 1
ATOM 791 C CA . GLY A 1 93 ? -7.603 4.855 -8.566 1.00 93.25 93 GLY A CA 1
ATOM 792 C C . GLY A 1 93 ? -8.589 5.992 -8.304 1.00 93.25 93 GLY A C 1
ATOM 793 O O . GLY A 1 93 ? -8.639 6.519 -7.194 1.00 93.25 93 GLY A O 1
ATOM 794 N N . ALA A 1 94 ? -9.437 6.321 -9.281 1.00 95.62 94 ALA A N 1
ATOM 795 C CA . ALA A 1 94 ? -10.455 7.358 -9.152 1.00 95.62 94 ALA A CA 1
ATOM 796 C C . ALA A 1 94 ? -11.493 7.023 -8.071 1.00 95.62 94 ALA A C 1
ATOM 798 O O . ALA A 1 94 ? -11.803 7.873 -7.236 1.00 95.62 94 ALA A O 1
ATOM 799 N N . VAL A 1 95 ? -11.990 5.782 -8.032 1.00 95.94 95 VAL A N 1
ATOM 800 C CA . VAL A 1 95 ? -12.935 5.327 -7.001 1.00 95.94 95 VAL A CA 1
ATOM 801 C C . VAL A 1 95 ? -12.303 5.406 -5.612 1.00 95.94 95 VAL A C 1
ATOM 803 O O . VAL A 1 95 ? -12.939 5.918 -4.690 1.00 95.94 95 VAL A O 1
ATOM 806 N N . LEU A 1 96 ? -11.051 4.966 -5.453 1.00 92.75 96 LEU A N 1
ATOM 807 C CA . LEU A 1 96 ? -10.310 5.076 -4.195 1.00 92.75 96 LEU A CA 1
ATOM 808 C C . LEU A 1 96 ? -10.159 6.534 -3.762 1.00 92.75 96 LEU A C 1
ATOM 810 O O . LEU A 1 96 ? -10.435 6.845 -2.607 1.00 92.75 96 LEU A O 1
ATOM 814 N N . VAL A 1 97 ? -9.768 7.439 -4.659 1.00 97.25 97 VAL A N 1
ATOM 815 C CA . VAL A 1 97 ? -9.617 8.859 -4.316 1.00 97.25 97 VAL A CA 1
ATOM 816 C C . VAL A 1 97 ? -10.959 9.463 -3.911 1.00 97.25 97 VAL A C 1
ATOM 818 O O . VAL A 1 97 ? -11.056 10.040 -2.833 1.00 97.25 97 VAL A O 1
ATOM 821 N N . LEU A 1 98 ? -12.009 9.301 -4.720 1.00 97.19 98 LEU A N 1
ATOM 822 C CA . LEU A 1 98 ? -13.313 9.917 -4.459 1.00 97.19 98 LEU A CA 1
ATOM 823 C C . LEU A 1 98 ? -13.952 9.398 -3.165 1.00 97.19 98 LEU A C 1
ATOM 825 O O . LEU A 1 98 ? -14.410 10.191 -2.341 1.00 97.19 98 LEU A O 1
ATOM 829 N N . SER A 1 99 ? -13.943 8.078 -2.959 1.00 95.88 99 SER A N 1
ATOM 830 C CA . SER A 1 99 ? -14.515 7.461 -1.757 1.00 95.88 99 SER A CA 1
ATOM 831 C C . SER A 1 99 ? -13.748 7.849 -0.490 1.00 95.88 99 SER A C 1
ATOM 833 O O . SER A 1 99 ? -14.360 8.301 0.480 1.00 95.88 99 SER A O 1
ATOM 835 N N . ASN A 1 100 ? -12.413 7.753 -0.497 1.00 95.69 100 ASN A N 1
ATOM 836 C CA . ASN A 1 100 ? -11.607 8.085 0.677 1.00 95.69 100 ASN A CA 1
ATOM 837 C C . ASN A 1 100 ? -11.610 9.592 0.970 1.00 95.69 100 ASN A C 1
ATOM 839 O O . ASN A 1 100 ? -11.675 9.963 2.140 1.00 95.69 100 ASN A O 1
ATOM 843 N N . MET A 1 101 ? -11.610 10.465 -0.049 1.00 96.88 101 MET A N 1
ATOM 844 C CA . MET A 1 101 ? -11.743 11.918 0.145 1.00 96.88 101 MET A CA 1
ATOM 845 C C . MET A 1 101 ? -13.055 12.281 0.831 1.00 96.88 101 MET A C 1
ATOM 847 O O . MET A 1 101 ? -13.041 13.082 1.762 1.00 96.88 101 MET A O 1
ATOM 851 N N . ALA A 1 102 ? -14.177 11.697 0.402 1.00 96.50 102 ALA A N 1
ATOM 852 C CA . ALA A 1 102 ? -15.481 11.986 0.991 1.00 96.50 102 ALA A CA 1
ATOM 853 C C . ALA A 1 102 ? -15.517 11.614 2.483 1.00 96.50 102 ALA A C 1
ATOM 855 O O . ALA A 1 102 ? -15.932 12.420 3.316 1.00 96.50 102 ALA A O 1
ATOM 856 N N . VAL A 1 103 ? -15.014 10.428 2.841 1.00 95.50 103 VAL A N 1
ATOM 857 C CA . VAL A 1 103 ? -14.970 9.975 4.241 1.00 95.50 103 VAL A CA 1
ATOM 858 C C . VAL A 1 103 ? -13.982 10.805 5.066 1.00 95.50 103 VAL A C 1
ATOM 860 O O . VAL A 1 103 ? -14.306 11.211 6.183 1.00 95.50 103 VAL A O 1
ATOM 863 N N . LEU A 1 104 ? -12.798 11.106 4.523 1.00 95.25 104 LEU A N 1
ATOM 864 C CA . LEU A 1 104 ? -11.816 11.966 5.185 1.00 95.25 104 LEU A CA 1
ATOM 865 C C . LEU A 1 104 ? -12.373 13.365 5.437 1.00 95.25 104 LEU A C 1
ATOM 867 O O . LEU A 1 104 ? -12.193 13.877 6.538 1.00 95.25 104 LEU A O 1
ATOM 871 N N . ALA A 1 105 ? -13.078 13.956 4.469 1.00 96.06 105 ALA A N 1
ATOM 872 C CA . ALA A 1 105 ? -13.723 15.255 4.623 1.00 96.06 105 ALA A CA 1
ATOM 873 C C . ALA A 1 105 ? -14.721 15.239 5.790 1.00 96.06 105 ALA A C 1
ATOM 875 O O . ALA A 1 105 ? -14.672 16.104 6.660 1.00 96.06 105 ALA A O 1
ATOM 876 N N . VAL A 1 106 ? -15.574 14.214 5.883 1.00 96.62 106 VAL A N 1
ATOM 877 C CA . VAL A 1 106 ? -16.500 14.066 7.017 1.00 96.62 106 VAL A CA 1
ATOM 878 C C . VAL A 1 106 ? -15.732 13.992 8.343 1.00 96.62 106 VAL A C 1
ATOM 880 O O . VAL A 1 106 ? -16.034 14.735 9.275 1.00 96.62 106 VAL A O 1
ATOM 883 N N . ILE A 1 107 ? -14.698 13.153 8.443 1.00 94.88 107 ILE A N 1
ATOM 884 C CA . ILE A 1 107 ? -13.925 13.001 9.688 1.00 94.88 107 ILE A CA 1
ATOM 885 C C . ILE A 1 107 ? -13.208 14.303 10.082 1.00 94.88 107 ILE A C 1
ATOM 887 O O . ILE A 1 107 ? -13.111 14.607 11.274 1.00 94.88 107 ILE A O 1
ATOM 891 N N . THR A 1 108 ? -12.706 15.079 9.117 1.00 93.50 108 THR A N 1
ATOM 892 C CA . THR A 1 108 ? -12.000 16.338 9.394 1.00 93.50 108 THR A CA 1
ATOM 893 C C . THR A 1 108 ? -12.944 17.463 9.806 1.00 93.50 108 THR A C 1
ATOM 895 O O . THR A 1 108 ? -12.569 18.245 10.682 1.00 93.50 108 THR A O 1
ATOM 898 N N . PHE A 1 109 ? -14.165 17.521 9.263 1.00 95.69 109 PHE A N 1
ATOM 899 C CA . PHE A 1 109 ? -15.167 18.517 9.659 1.00 95.69 109 PHE A CA 1
ATOM 900 C C . PHE A 1 109 ? -15.710 18.292 11.080 1.00 95.69 109 PHE A C 1
ATOM 902 O O . PHE A 1 109 ? -15.991 19.258 11.790 1.00 95.69 109 PHE A O 1
ATOM 909 N N . TYR A 1 110 ? -15.809 17.042 11.545 1.00 95.12 110 TYR A N 1
ATOM 910 C CA . TYR A 1 110 ? -16.335 16.725 12.877 1.00 95.12 110 TYR A CA 1
ATOM 911 C C . TYR A 1 110 ? -15.220 16.456 13.905 1.00 95.12 110 TYR A C 1
ATOM 913 O O . TYR A 1 110 ? -14.727 15.337 14.067 1.00 95.12 110 TYR A O 1
ATOM 921 N N . THR A 1 111 ? -14.876 17.475 14.697 1.00 90.38 111 THR A N 1
ATOM 922 C CA . THR A 1 111 ? -13.799 17.434 15.712 1.00 90.38 111 THR A CA 1
ATOM 923 C C . THR A 1 111 ? -13.937 16.305 16.742 1.00 90.38 111 THR A C 1
ATOM 925 O O . THR A 1 111 ? -12.934 15.710 17.142 1.00 90.38 111 THR A O 1
ATOM 928 N N . ASN A 1 112 ? -15.168 15.955 17.129 1.00 91.50 112 ASN A N 1
ATOM 929 C CA . ASN A 1 112 ? -15.454 14.859 18.063 1.00 91.50 112 ASN A CA 1
ATOM 930 C C . ASN A 1 112 ? -15.128 13.471 17.482 1.00 91.50 112 ASN A C 1
ATOM 932 O O . ASN A 1 112 ? -14.746 12.561 18.223 1.00 91.50 112 ASN A O 1
ATOM 936 N N . LEU A 1 113 ? -15.261 13.300 16.162 1.00 89.12 113 LEU A N 1
ATOM 937 C CA . LEU A 1 113 ? -14.951 12.051 15.464 1.00 89.12 113 LEU A CA 1
ATOM 938 C C . LEU A 1 113 ? -13.439 11.899 15.263 1.00 89.12 113 LEU A C 1
ATOM 940 O O . LEU A 1 113 ? -12.903 10.808 15.454 1.00 89.12 113 LEU A O 1
ATOM 944 N N . ARG A 1 114 ? -12.727 12.995 14.980 1.00 86.75 114 ARG A N 1
ATOM 945 C CA . ARG A 1 114 ? -11.279 12.991 14.711 1.00 86.75 114 ARG A CA 1
ATOM 946 C C . ARG A 1 114 ? -10.456 12.246 15.764 1.00 86.75 114 ARG A C 1
ATOM 948 O O . ARG A 1 114 ? -9.519 11.531 15.424 1.00 86.75 114 ARG A O 1
ATOM 955 N N . GLN A 1 115 ? -10.800 12.406 17.041 1.00 83.31 115 GLN A N 1
ATOM 956 C CA . GLN A 1 115 ? -10.099 11.724 18.128 1.00 83.31 115 GLN A CA 1
ATOM 957 C C . GLN A 1 115 ? -10.346 10.211 18.112 1.00 83.31 115 GLN A C 1
ATOM 959 O O . GLN A 1 115 ? -9.392 9.444 18.177 1.00 83.31 115 GLN A O 1
ATOM 964 N N . LYS A 1 116 ? -11.601 9.779 17.961 1.00 86.56 116 LYS A N 1
ATOM 965 C CA . LYS A 1 116 ? -11.976 8.357 17.995 1.00 86.56 116 LYS A CA 1
ATOM 966 C C . LYS A 1 116 ? -11.516 7.588 16.754 1.00 86.56 116 LYS A C 1
ATOM 968 O O . LYS A 1 116 ? -11.177 6.419 16.859 1.00 86.56 116 LYS A O 1
ATOM 973 N N . TYR A 1 117 ? -11.466 8.251 15.600 1.00 89.44 117 TYR A N 1
ATOM 974 C CA . TYR A 1 117 ? -11.160 7.637 14.305 1.00 89.44 117 TYR A CA 1
ATOM 975 C C . TYR A 1 117 ? -9.754 7.980 13.792 1.00 89.44 117 TYR A C 1
ATOM 977 O O . TYR A 1 117 ? -9.506 7.967 12.586 1.00 89.44 117 TYR A O 1
ATOM 985 N N . SER A 1 118 ? -8.807 8.289 14.686 1.00 88.06 118 SER A N 1
ATOM 986 C CA . SER A 1 118 ? -7.450 8.684 14.282 1.00 88.06 118 SER A CA 1
ATOM 987 C C . SER A 1 118 ? -6.715 7.589 13.501 1.00 88.06 118 SER A C 1
ATOM 989 O O . SER A 1 118 ? -6.010 7.913 12.549 1.00 88.06 118 SER A O 1
ATOM 991 N N . VAL A 1 119 ? -6.874 6.314 13.878 1.00 88.25 119 VAL A N 1
ATOM 992 C CA . VAL A 1 119 ? -6.247 5.180 13.171 1.00 88.25 119 VAL A CA 1
ATOM 993 C C . VAL A 1 119 ? -6.863 5.024 11.781 1.00 88.25 119 VAL A C 1
ATOM 995 O O . VAL A 1 119 ? -6.146 5.007 10.782 1.00 88.25 119 VAL A O 1
ATOM 998 N N . LEU A 1 120 ? -8.199 5.033 11.708 1.00 90.31 120 LEU A N 1
ATOM 999 C CA . LEU A 1 120 ? -8.941 4.968 10.449 1.00 90.31 120 LEU A CA 1
ATOM 1000 C C . LEU A 1 120 ? -8.556 6.107 9.495 1.00 90.31 120 LEU A C 1
ATOM 1002 O O . LEU A 1 120 ? -8.389 5.874 8.306 1.00 90.31 120 LEU A O 1
ATOM 1006 N N . THR A 1 121 ? -8.352 7.321 10.013 1.00 92.12 121 THR A N 1
ATOM 1007 C CA . THR A 1 121 ? -7.936 8.485 9.210 1.00 92.12 121 THR A CA 1
ATOM 1008 C C . THR A 1 121 ? -6.624 8.217 8.469 1.00 92.12 121 THR A C 1
ATOM 1010 O O . THR A 1 121 ? -6.506 8.554 7.296 1.00 92.12 121 THR A O 1
ATOM 1013 N N . ILE A 1 122 ? -5.648 7.577 9.119 1.00 91.69 122 ILE A N 1
ATOM 1014 C CA . ILE A 1 122 ? -4.353 7.266 8.497 1.00 91.69 122 ILE A CA 1
ATOM 1015 C C . ILE A 1 122 ? -4.507 6.170 7.439 1.00 91.69 122 ILE A C 1
ATOM 1017 O O . ILE A 1 122 ? -3.898 6.267 6.378 1.00 91.69 122 ILE A O 1
ATOM 1021 N N . VAL A 1 123 ? -5.361 5.170 7.675 1.00 91.69 123 VAL A N 1
ATOM 1022 C CA . VAL A 1 123 ? -5.670 4.140 6.666 1.00 91.69 123 VAL A CA 1
ATOM 1023 C C . VAL A 1 123 ? -6.354 4.735 5.440 1.00 91.69 123 VAL A C 1
ATOM 1025 O O . VAL A 1 123 ? -5.950 4.445 4.312 1.00 91.69 123 VAL A O 1
ATOM 1028 N N . LEU A 1 124 ? -7.350 5.596 5.642 1.00 93.44 124 LEU A N 1
ATOM 1029 C CA . LEU A 1 124 ? -8.029 6.291 4.549 1.00 93.44 124 LEU A CA 1
ATOM 1030 C C . LEU A 1 124 ? -7.055 7.189 3.784 1.00 93.44 124 LEU A C 1
ATOM 1032 O O . LEU A 1 124 ? -7.094 7.235 2.559 1.00 93.44 124 LEU A O 1
ATOM 1036 N N . PHE A 1 125 ? -6.142 7.860 4.487 1.00 94.44 125 PHE A N 1
ATOM 1037 C CA . PHE A 1 125 ? -5.105 8.677 3.865 1.00 94.44 125 PHE A CA 1
ATOM 1038 C C . PHE A 1 125 ? -4.106 7.839 3.052 1.00 94.44 125 PHE A C 1
ATOM 1040 O O . PHE A 1 125 ? -3.757 8.214 1.937 1.00 94.44 125 PHE A O 1
ATOM 1047 N N . ASN A 1 126 ? -3.688 6.674 3.547 1.00 94.06 126 ASN A N 1
ATOM 1048 C CA . ASN A 1 126 ? -2.835 5.756 2.788 1.00 94.06 126 ASN A CA 1
ATOM 1049 C C . ASN A 1 126 ? -3.552 5.205 1.536 1.00 94.06 126 ASN A C 1
ATOM 1051 O O . ASN A 1 126 ? -2.976 5.121 0.450 1.00 94.06 126 ASN A O 1
ATOM 1055 N N . SER A 1 127 ? -4.844 4.899 1.665 1.00 93.88 127 SER A N 1
ATOM 1056 C CA . SER A 1 127 ? -5.686 4.442 0.551 1.00 93.88 127 SER A CA 1
ATOM 1057 C C . SER A 1 127 ? -5.883 5.541 -0.498 1.00 93.88 127 SER A C 1
ATOM 1059 O O . SER A 1 127 ? -5.827 5.280 -1.700 1.00 93.88 127 SER A O 1
ATOM 1061 N N . LEU A 1 128 ? -6.041 6.788 -0.048 1.00 95.75 128 LEU A N 1
ATOM 1062 C CA . LEU A 1 128 ? -6.056 7.971 -0.901 1.00 95.75 128 LEU A CA 1
ATOM 1063 C C . LEU A 1 128 ? -4.739 8.114 -1.674 1.00 95.75 128 LEU A C 1
ATOM 1065 O O . LEU A 1 128 ? -4.769 8.254 -2.895 1.00 95.75 128 LEU A O 1
ATOM 1069 N N . LEU A 1 129 ? -3.597 8.062 -0.980 1.00 95.44 129 LEU A N 1
ATOM 1070 C CA . LEU A 1 129 ? -2.276 8.154 -1.607 1.00 95.44 129 LEU A CA 1
ATOM 1071 C C . LEU A 1 129 ? -2.064 7.045 -2.641 1.00 95.44 129 LEU A C 1
ATOM 1073 O O . LEU A 1 129 ? -1.569 7.330 -3.725 1.00 95.44 129 LEU A O 1
ATOM 1077 N N . THR A 1 130 ? -2.509 5.820 -2.353 1.00 94.19 130 THR A N 1
ATOM 1078 C CA . THR A 1 130 ? -2.499 4.706 -3.317 1.00 94.19 130 THR A CA 1
ATOM 1079 C C . THR A 1 130 ? -3.310 5.036 -4.572 1.00 94.19 130 THR A C 1
ATOM 1081 O O . THR A 1 130 ? -2.840 4.814 -5.688 1.00 94.19 130 THR A O 1
ATOM 1084 N N . GLY A 1 131 ? -4.502 5.619 -4.420 1.00 94.75 131 GLY A N 1
ATOM 1085 C CA . GLY A 1 131 ? -5.323 6.049 -5.553 1.00 94.75 131 GLY A CA 1
ATOM 1086 C C . GLY A 1 131 ? -4.667 7.158 -6.386 1.00 94.75 131 GLY A C 1
ATOM 1087 O O . GLY A 1 131 ? -4.594 7.044 -7.610 1.00 94.75 131 GLY A O 1
ATOM 1088 N N . VAL A 1 132 ? -4.129 8.197 -5.735 1.00 95.44 132 VAL A N 1
ATOM 1089 C CA . VAL A 1 132 ? -3.398 9.295 -6.401 1.00 95.44 132 VAL A CA 1
ATOM 1090 C C . VAL A 1 132 ? -2.168 8.767 -7.137 1.00 95.44 132 VAL A C 1
ATOM 1092 O O . VAL A 1 132 ? -1.890 9.179 -8.265 1.00 95.44 132 VAL A O 1
ATOM 1095 N N . PHE A 1 133 ? -1.447 7.835 -6.517 1.00 93.94 133 PHE A N 1
ATOM 1096 C CA . PHE A 1 133 ? -0.268 7.209 -7.090 1.00 93.94 133 PHE A CA 1
ATOM 1097 C C . PHE A 1 133 ? -0.609 6.382 -8.338 1.00 93.94 133 PHE A C 1
ATOM 1099 O O . PHE A 1 133 ? 0.041 6.552 -9.367 1.00 93.94 133 PHE A O 1
ATOM 1106 N N . SER A 1 134 ? -1.681 5.582 -8.295 1.00 92.19 134 SER A N 1
ATOM 1107 C CA . SER A 1 134 ? -2.174 4.830 -9.460 1.00 92.19 134 SER A CA 1
ATOM 1108 C C . SER A 1 134 ? -2.452 5.752 -10.655 1.00 92.19 134 SER A C 1
ATOM 1110 O O . SER A 1 134 ? -1.962 5.516 -11.760 1.00 92.19 134 SER A O 1
ATOM 1112 N N . ILE A 1 135 ? -3.163 6.863 -10.425 1.00 93.50 135 ILE A N 1
ATOM 1113 C CA . ILE A 1 135 ? -3.456 7.858 -11.469 1.00 93.50 135 ILE A CA 1
ATOM 1114 C C . ILE A 1 135 ? -2.156 8.489 -11.996 1.00 93.50 135 ILE A C 1
ATOM 1116 O O . ILE A 1 135 ? -1.971 8.612 -13.208 1.00 93.50 135 ILE A O 1
ATOM 1120 N N . SER A 1 136 ? -1.235 8.854 -11.100 1.00 92.81 136 SER A N 1
ATOM 1121 C CA . SER A 1 136 ? 0.047 9.474 -11.459 1.00 92.81 136 SER A CA 1
ATOM 1122 C C . SER A 1 136 ? 0.921 8.556 -12.314 1.00 92.81 136 SER A C 1
ATOM 1124 O O . SER A 1 136 ? 1.511 9.019 -13.287 1.00 92.81 136 SER A O 1
ATOM 1126 N N . ASN A 1 137 ? 0.965 7.256 -12.011 1.00 89.88 137 ASN A N 1
ATOM 1127 C CA . ASN A 1 137 ? 1.703 6.274 -12.807 1.00 89.88 137 ASN A CA 1
ATOM 1128 C C . ASN A 1 137 ? 1.175 6.166 -14.238 1.00 89.88 137 ASN A C 1
ATOM 1130 O O . ASN A 1 137 ? 1.962 6.074 -15.178 1.00 89.88 137 ASN A O 1
ATOM 1134 N N . ILE A 1 138 ? -0.146 6.205 -14.417 1.00 90.88 138 ILE A N 1
ATOM 1135 C CA . ILE A 1 138 ? -0.772 6.141 -15.743 1.00 90.88 138 ILE A CA 1
ATOM 1136 C C . ILE A 1 138 ? -0.451 7.403 -16.545 1.00 90.88 138 ILE A C 1
ATOM 1138 O O . ILE A 1 138 ? -0.096 7.311 -17.723 1.00 90.88 138 ILE A O 1
ATOM 1142 N N . LEU A 1 139 ? -0.522 8.576 -15.910 1.00 91.31 139 LEU A N 1
ATOM 1143 C CA . LEU A 1 139 ? -0.133 9.841 -16.537 1.00 91.31 139 LEU A CA 1
ATOM 1144 C C . LEU A 1 139 ? 1.348 9.830 -16.932 1.00 91.31 139 LEU A C 1
ATOM 1146 O O . LEU A 1 139 ? 1.683 10.173 -18.062 1.00 91.31 139 LEU A O 1
ATOM 1150 N N . PHE A 1 140 ? 2.227 9.365 -16.042 1.00 90.75 140 PHE A N 1
ATOM 1151 C CA . PHE A 1 140 ? 3.659 9.243 -16.311 1.00 90.75 140 PHE A CA 1
ATOM 1152 C C . PHE A 1 140 ? 3.949 8.292 -17.482 1.00 90.75 140 PHE A C 1
ATOM 1154 O O . PHE A 1 140 ? 4.699 8.642 -18.392 1.00 90.75 140 PHE A O 1
ATOM 1161 N N . ALA A 1 141 ? 3.307 7.121 -17.511 1.00 87.62 141 ALA A N 1
ATOM 1162 C CA . ALA A 1 141 ? 3.438 6.170 -18.611 1.00 87.62 141 ALA A CA 1
ATOM 1163 C C . ALA A 1 141 ? 2.930 6.745 -19.945 1.00 87.62 141 ALA A C 1
ATOM 1165 O O . ALA A 1 141 ? 3.550 6.523 -20.986 1.00 87.62 141 ALA A O 1
ATOM 1166 N N . SER A 1 142 ? 1.841 7.520 -19.917 1.00 88.50 142 SER A N 1
ATOM 1167 C CA . SER A 1 142 ? 1.286 8.179 -21.108 1.00 88.50 142 SER A CA 1
ATOM 1168 C C . SER A 1 142 ? 2.256 9.224 -21.670 1.00 88.50 142 SER A C 1
ATOM 1170 O O . SER A 1 142 ? 2.552 9.203 -22.862 1.00 88.50 142 SER A O 1
ATOM 1172 N N . ILE A 1 143 ? 2.846 10.057 -20.806 1.00 90.81 143 ILE A N 1
ATOM 1173 C CA . ILE A 1 143 ? 3.842 11.072 -21.189 1.00 90.81 143 ILE A CA 1
ATOM 1174 C C . ILE A 1 143 ? 5.091 10.425 -21.810 1.00 90.81 143 ILE A C 1
ATOM 1176 O O . ILE A 1 143 ? 5.580 10.877 -22.844 1.00 90.81 143 ILE A O 1
ATOM 1180 N N . LEU A 1 144 ? 5.602 9.338 -21.221 1.00 89.00 144 LEU A N 1
ATOM 1181 C CA . LEU A 1 144 ? 6.736 8.593 -21.788 1.00 89.00 144 LEU A CA 1
ATOM 1182 C C . LEU A 1 144 ? 6.419 8.001 -23.168 1.00 89.00 144 LEU A C 1
ATOM 1184 O O . LEU A 1 144 ? 7.298 7.955 -24.033 1.00 89.00 144 LEU A O 1
ATOM 1188 N N . THR A 1 145 ? 5.168 7.580 -23.372 1.00 87.94 145 THR A N 1
ATOM 1189 C CA . THR A 1 145 ? 4.696 7.042 -24.653 1.00 87.94 145 THR A CA 1
ATOM 1190 C C . THR A 1 145 ? 4.681 8.116 -25.734 1.00 87.94 145 THR A C 1
ATOM 1192 O O . THR A 1 145 ? 5.165 7.871 -26.837 1.00 87.94 145 THR A O 1
ATOM 1195 N N . GLU A 1 146 ? 4.207 9.323 -25.417 1.00 90.19 146 GLU A N 1
ATOM 1196 C CA . GLU A 1 146 ? 4.205 10.455 -26.355 1.00 90.19 146 GLU A CA 1
ATOM 1197 C C . GLU A 1 146 ? 5.618 10.912 -26.737 1.00 90.19 146 GLU A C 1
ATOM 1199 O O . GLU A 1 146 ? 5.859 11.283 -27.884 1.00 90.19 146 GLU A O 1
ATOM 1204 N N . MET A 1 147 ? 6.576 10.827 -25.810 1.00 91.19 147 MET A N 1
ATOM 1205 C CA . MET A 1 147 ? 7.980 11.156 -26.080 1.00 91.19 147 MET A CA 1
ATOM 1206 C C . MET A 1 147 ? 8.730 10.069 -26.868 1.00 91.19 147 MET A C 1
ATOM 1208 O O . MET A 1 147 ? 9.880 10.280 -27.248 1.00 91.19 147 MET A O 1
ATOM 1212 N N . GLY A 1 148 ? 8.118 8.905 -27.114 1.00 88.75 148 GLY A N 1
ATOM 1213 C CA . GLY A 1 148 ? 8.751 7.800 -27.840 1.00 88.75 148 GLY A CA 1
ATOM 1214 C C . GLY A 1 148 ? 9.881 7.101 -27.072 1.00 88.75 148 GLY A C 1
ATOM 1215 O O . GLY A 1 148 ? 10.640 6.341 -27.667 1.00 88.75 148 GLY A O 1
ATOM 1216 N N . LEU A 1 149 ? 9.979 7.309 -25.754 1.00 88.62 149 LEU A N 1
ATOM 1217 C CA . LEU A 1 149 ? 11.055 6.793 -24.890 1.00 88.62 149 LEU A CA 1
ATOM 1218 C C . LEU A 1 149 ? 10.783 5.363 -24.378 1.00 88.62 149 LEU A C 1
ATOM 1220 O O . LEU A 1 149 ? 11.405 4.911 -23.422 1.00 88.62 149 LEU A O 1
ATOM 1224 N N . MET A 1 150 ? 9.850 4.628 -24.993 1.00 80.38 150 MET A N 1
ATOM 1225 C CA . MET A 1 150 ? 9.377 3.311 -24.519 1.00 80.38 150 MET A CA 1
ATOM 1226 C C . MET A 1 150 ? 10.493 2.259 -24.417 1.00 80.38 150 MET A C 1
ATOM 1228 O O . MET A 1 150 ? 10.437 1.367 -23.572 1.00 80.38 150 MET A O 1
ATOM 1232 N N . ASN A 1 151 ? 11.487 2.356 -25.302 1.00 85.88 151 ASN A N 1
ATOM 1233 C CA . ASN A 1 151 ? 12.588 1.399 -25.413 1.00 85.88 151 ASN A CA 1
ATOM 1234 C C . ASN A 1 151 ? 13.855 1.863 -24.689 1.00 85.88 151 ASN A C 1
ATOM 1236 O O . ASN A 1 151 ? 14.864 1.156 -24.718 1.00 85.88 151 ASN A O 1
ATOM 1240 N N . ASP A 1 152 ? 13.816 3.035 -24.055 1.00 90.94 152 ASP A N 1
ATOM 1241 C CA . ASP A 1 152 ? 14.974 3.553 -23.354 1.00 90.94 152 ASP A CA 1
ATOM 1242 C C . ASP A 1 152 ? 15.210 2.768 -22.067 1.00 90.94 152 ASP A C 1
ATOM 1244 O O . ASP A 1 152 ? 14.298 2.429 -21.302 1.00 90.94 152 ASP A O 1
ATOM 1248 N N . THR A 1 153 ? 16.483 2.479 -21.828 1.00 94.00 153 THR A N 1
ATOM 1249 C CA . THR A 1 153 ? 16.942 1.812 -20.616 1.00 94.00 153 THR A CA 1
ATOM 1250 C C . THR A 1 153 ? 17.689 2.796 -19.738 1.00 94.00 153 THR A C 1
ATOM 1252 O O . THR A 1 153 ? 18.497 3.591 -20.218 1.00 94.00 153 THR A O 1
ATOM 1255 N N . THR A 1 154 ? 17.471 2.703 -18.437 1.00 95.12 154 THR A N 1
ATOM 1256 C CA . THR A 1 154 ? 18.164 3.492 -17.420 1.00 95.12 154 THR A CA 1
ATOM 1257 C C . THR A 1 154 ? 18.833 2.561 -16.415 1.00 95.12 154 THR A C 1
ATOM 1259 O O . THR A 1 154 ? 18.617 1.352 -16.437 1.00 95.12 154 THR A O 1
ATOM 1262 N N . THR A 1 155 ? 19.679 3.085 -15.536 1.00 96.12 155 THR A N 1
ATOM 1263 C CA . THR A 1 155 ? 20.314 2.262 -14.503 1.00 96.12 155 THR A CA 1
ATOM 1264 C C . THR A 1 155 ? 19.381 2.089 -13.306 1.00 96.12 155 THR A C 1
ATOM 1266 O O . THR A 1 155 ? 18.655 3.012 -12.923 1.00 96.12 155 THR A O 1
ATOM 1269 N N . ASN A 1 156 ? 19.397 0.910 -12.681 1.00 94.69 156 ASN A N 1
ATOM 1270 C CA . ASN A 1 156 ? 18.579 0.595 -11.501 1.00 94.69 156 ASN A CA 1
ATOM 1271 C C . ASN A 1 156 ? 18.736 1.627 -10.366 1.00 94.69 156 ASN A C 1
ATOM 1273 O O . ASN A 1 156 ? 17.756 2.008 -9.727 1.00 94.69 156 ASN A O 1
ATOM 1277 N N . ARG A 1 157 ? 19.944 2.161 -10.163 1.00 94.25 157 ARG A N 1
ATOM 1278 C CA . ARG A 1 157 ? 20.221 3.231 -9.189 1.00 94.25 157 ARG A CA 1
ATOM 1279 C C . ARG A 1 157 ? 19.526 4.545 -9.534 1.00 94.25 157 ARG A C 1
ATOM 1281 O O . ARG A 1 157 ? 19.038 5.230 -8.641 1.00 94.25 157 ARG A O 1
ATOM 1288 N N . ARG A 1 158 ? 19.445 4.895 -10.820 1.00 94.88 158 ARG A N 1
ATOM 1289 C CA . ARG A 1 158 ? 18.738 6.100 -11.271 1.00 94.88 158 ARG A CA 1
ATOM 1290 C C . ARG A 1 158 ? 17.226 5.944 -11.129 1.00 94.88 158 ARG A C 1
ATOM 1292 O O . ARG A 1 158 ? 16.564 6.900 -10.738 1.00 94.88 158 ARG A O 1
ATOM 1299 N N . CYS A 1 159 ? 16.703 4.739 -11.360 1.00 94.06 159 CYS A N 1
ATOM 1300 C CA . CYS A 1 159 ? 15.315 4.400 -11.046 1.00 94.06 159 CYS A CA 1
ATOM 1301 C C . CYS A 1 159 ? 14.995 4.551 -9.559 1.00 94.06 159 CYS A C 1
ATOM 1303 O O . CYS A 1 159 ? 13.940 5.069 -9.215 1.00 94.06 159 CYS A O 1
ATOM 1305 N N . LEU A 1 160 ? 15.911 4.147 -8.678 1.00 94.31 160 LEU A N 1
ATOM 1306 C CA . LEU A 1 160 ? 15.717 4.228 -7.232 1.00 94.31 160 LEU A CA 1
ATOM 1307 C C . LEU A 1 160 ? 15.550 5.673 -6.725 1.00 94.31 160 LEU A C 1
ATOM 1309 O O . LEU A 1 160 ? 14.831 5.916 -5.761 1.00 94.31 160 LEU A O 1
ATOM 1313 N N . ILE A 1 161 ? 16.201 6.634 -7.382 1.00 93.31 161 ILE A N 1
ATOM 1314 C CA . ILE A 1 161 ? 16.103 8.064 -7.050 1.00 93.31 161 ILE A CA 1
ATOM 1315 C C . ILE A 1 161 ? 14.746 8.647 -7.486 1.00 93.31 161 ILE A C 1
ATOM 1317 O O . ILE A 1 161 ? 14.352 9.709 -7.004 1.00 93.31 161 ILE A O 1
ATOM 1321 N N . ASN A 1 162 ? 14.002 7.964 -8.365 1.00 92.25 162 ASN A N 1
ATOM 1322 C CA . ASN A 1 162 ? 12.684 8.418 -8.784 1.00 92.25 162 ASN A CA 1
ATOM 1323 C C . ASN A 1 162 ? 11.693 8.329 -7.602 1.00 92.25 162 ASN A C 1
ATOM 1325 O O . ASN A 1 162 ? 11.411 7.225 -7.122 1.00 92.25 162 ASN A O 1
ATOM 1329 N N . PRO A 1 163 ? 11.120 9.459 -7.142 1.00 91.25 163 PRO A N 1
ATOM 1330 C CA . PRO A 1 163 ? 10.208 9.466 -6.002 1.00 91.25 163 PRO A CA 1
ATOM 1331 C C . PRO A 1 163 ? 8.949 8.629 -6.242 1.00 91.25 163 PRO A C 1
ATOM 1333 O O . PRO A 1 163 ? 8.405 8.093 -5.282 1.00 91.25 163 PRO A O 1
ATOM 1336 N N . LEU A 1 164 ? 8.508 8.469 -7.496 1.00 91.56 164 LEU A N 1
ATOM 1337 C CA . LEU A 1 164 ? 7.365 7.616 -7.836 1.00 91.56 164 LEU A CA 1
ATOM 1338 C C . LEU A 1 164 ? 7.646 6.150 -7.489 1.00 91.56 164 LEU A C 1
ATOM 1340 O O . LEU A 1 164 ? 6.814 5.495 -6.876 1.00 91.56 164 LEU A O 1
ATOM 1344 N N . VAL A 1 165 ? 8.842 5.655 -7.807 1.00 91.62 165 VAL A N 1
ATOM 1345 C CA . VAL A 1 165 ? 9.223 4.258 -7.548 1.00 91.62 165 VAL A CA 1
ATOM 1346 C C . VAL A 1 165 ? 9.329 4.003 -6.047 1.00 91.62 165 VAL A C 1
ATOM 1348 O O . VAL A 1 165 ? 8.800 3.018 -5.541 1.00 91.62 165 VAL A O 1
ATOM 1351 N N . MET A 1 166 ? 9.962 4.920 -5.310 1.00 91.75 166 MET A N 1
ATOM 1352 C CA . MET A 1 166 ? 10.037 4.832 -3.848 1.00 91.75 166 MET A CA 1
ATOM 1353 C C . MET A 1 166 ? 8.662 4.873 -3.187 1.00 91.75 166 MET A C 1
ATOM 1355 O O . MET A 1 166 ? 8.409 4.130 -2.237 1.00 91.75 166 MET A O 1
ATOM 1359 N N . LEU A 1 167 ? 7.776 5.730 -3.694 1.00 93.19 167 LEU A N 1
ATOM 1360 C CA . LEU A 1 167 ? 6.414 5.833 -3.198 1.00 93.19 167 LEU A CA 1
ATOM 1361 C C . LEU A 1 167 ? 5.619 4.552 -3.489 1.00 93.19 167 LEU A C 1
ATOM 1363 O O . LEU A 1 167 ? 4.905 4.100 -2.601 1.00 93.19 167 LEU A O 1
ATOM 1367 N N . ASP A 1 168 ? 5.794 3.930 -4.659 1.00 91.81 168 ASP A N 1
ATOM 1368 C CA . ASP A 1 168 ? 5.177 2.639 -5.004 1.00 91.81 168 ASP A CA 1
ATOM 1369 C C . ASP A 1 168 ? 5.532 1.555 -3.986 1.00 91.81 168 ASP A C 1
ATOM 1371 O O . ASP A 1 168 ? 4.665 0.936 -3.367 1.00 91.81 168 ASP A O 1
ATOM 1375 N N . ILE A 1 169 ? 6.837 1.380 -3.753 1.00 92.31 169 ILE A N 1
ATOM 1376 C CA . ILE A 1 169 ? 7.373 0.370 -2.840 1.00 92.31 169 ILE A CA 1
ATOM 1377 C C . ILE A 1 169 ? 6.827 0.606 -1.432 1.00 92.31 169 ILE A C 1
ATOM 1379 O O . ILE A 1 169 ? 6.389 -0.338 -0.774 1.00 92.31 169 ILE A O 1
ATOM 1383 N N . TYR A 1 170 ? 6.804 1.860 -0.978 1.00 94.19 170 TYR A N 1
ATOM 1384 C CA . TYR A 1 170 ? 6.250 2.219 0.322 1.00 94.19 170 TYR A CA 1
ATOM 1385 C C . TYR A 1 170 ? 4.751 1.904 0.426 1.00 94.19 170 TYR A C 1
ATOM 1387 O O . TYR A 1 170 ? 4.325 1.230 1.368 1.00 94.19 170 TYR A O 1
ATOM 1395 N N . LEU A 1 171 ? 3.946 2.346 -0.543 1.00 94.06 171 LEU A N 1
ATOM 1396 C CA . LEU A 1 171 ? 2.493 2.167 -0.534 1.00 94.06 171 LEU A CA 1
ATOM 1397 C C . LEU A 1 171 ? 2.098 0.688 -0.626 1.00 94.06 171 LEU A C 1
ATOM 1399 O O . LEU A 1 171 ? 1.205 0.250 0.103 1.00 94.06 171 LEU A O 1
ATOM 1403 N N . ALA A 1 172 ? 2.800 -0.104 -1.441 1.00 90.81 172 ALA A N 1
ATOM 1404 C CA . ALA A 1 172 ? 2.573 -1.542 -1.565 1.00 90.81 172 ALA A CA 1
ATOM 1405 C C . ALA A 1 172 ? 2.700 -2.261 -0.211 1.00 90.81 172 ALA A C 1
ATOM 1407 O O . ALA A 1 172 ? 1.831 -3.055 0.162 1.00 90.81 172 ALA A O 1
ATOM 1408 N N . GLN A 1 173 ? 3.737 -1.936 0.568 1.00 92.94 173 GLN A N 1
ATOM 1409 C CA . GLN A 1 173 ? 3.928 -2.503 1.908 1.00 92.94 173 GLN A CA 1
ATOM 1410 C C . GLN A 1 173 ? 2.895 -1.968 2.902 1.00 92.94 173 GLN A C 1
ATOM 1412 O O . GLN A 1 173 ? 2.303 -2.729 3.675 1.00 92.94 173 GLN A O 1
ATOM 1417 N N . MET A 1 174 ? 2.630 -0.661 2.862 1.00 94.00 174 MET A N 1
ATOM 1418 C CA . MET A 1 174 ? 1.685 -0.019 3.769 1.00 94.00 174 MET A CA 1
ATOM 1419 C C . MET A 1 174 ? 0.267 -0.558 3.607 1.00 94.00 174 MET A C 1
ATOM 1421 O O . MET A 1 174 ? -0.427 -0.680 4.613 1.00 94.00 174 MET A O 1
ATOM 1425 N N . ASN A 1 175 ? -0.160 -0.940 2.403 1.00 92.25 175 ASN A N 1
ATOM 1426 C CA . ASN A 1 175 ? -1.483 -1.524 2.167 1.00 92.25 175 ASN A CA 1
ATOM 1427 C C . ASN A 1 175 ? -1.664 -2.869 2.885 1.00 92.25 175 ASN A C 1
ATOM 1429 O O . ASN A 1 175 ? -2.659 -3.054 3.588 1.00 92.25 175 ASN A O 1
ATOM 1433 N N . GLY A 1 176 ? -0.676 -3.766 2.806 1.00 91.81 176 GLY A N 1
ATOM 1434 C CA . GLY A 1 176 ? -0.700 -5.030 3.550 1.00 91.81 176 GLY A CA 1
ATOM 1435 C C . GLY A 1 176 ? -0.722 -4.810 5.066 1.00 91.81 176 GLY A C 1
ATOM 1436 O O . GLY A 1 176 ? -1.550 -5.387 5.775 1.00 91.81 176 GLY A O 1
ATOM 1437 N N . ILE A 1 177 ? 0.133 -3.915 5.570 1.00 94.06 177 ILE A N 1
ATOM 1438 C CA . ILE A 1 177 ? 0.204 -3.613 7.008 1.00 94.06 177 ILE A CA 1
ATOM 1439 C C . ILE A 1 177 ? -1.076 -2.914 7.501 1.00 94.06 177 ILE A C 1
ATOM 1441 O O . ILE A 1 177 ? -1.531 -3.200 8.606 1.00 94.06 177 ILE A O 1
ATOM 1445 N N . SER A 1 178 ? -1.700 -2.052 6.687 1.00 93.44 178 SER A N 1
ATOM 1446 C CA . SER A 1 178 ? -2.966 -1.370 7.017 1.00 93.44 178 SER A CA 1
ATOM 1447 C C . SER A 1 178 ? -4.072 -2.371 7.337 1.00 93.44 178 SER A C 1
ATOM 1449 O O . SER A 1 178 ? -4.780 -2.230 8.335 1.00 93.44 178 SER A O 1
ATOM 1451 N N . LEU A 1 179 ? -4.210 -3.400 6.495 1.00 91.56 179 LEU A N 1
ATOM 1452 C CA . LEU A 1 179 ? -5.213 -4.449 6.669 1.00 91.56 179 LEU A CA 1
ATOM 1453 C C . LEU A 1 179 ? -4.973 -5.220 7.967 1.00 91.56 179 LEU A C 1
ATOM 1455 O O . LEU A 1 179 ? -5.909 -5.480 8.730 1.00 91.56 179 LEU A O 1
ATOM 1459 N N . LEU A 1 180 ? -3.714 -5.554 8.254 1.00 94.69 180 LEU A N 1
ATOM 1460 C CA . LEU A 1 180 ? -3.351 -6.215 9.501 1.00 94.69 180 LEU A CA 1
ATOM 1461 C C . LEU A 1 180 ? -3.659 -5.323 10.711 1.00 94.69 180 LEU A C 1
ATOM 1463 O O . LEU A 1 180 ? -4.293 -5.776 11.662 1.00 94.69 180 LEU A O 1
ATOM 1467 N N . ALA A 1 181 ? -3.294 -4.043 10.655 1.00 92.62 181 ALA A N 1
ATOM 1468 C CA . ALA A 1 181 ? -3.537 -3.081 11.722 1.00 92.62 181 ALA A CA 1
ATOM 1469 C C . ALA A 1 181 ? -5.033 -2.953 12.057 1.00 92.62 181 ALA A C 1
ATOM 1471 O O . ALA A 1 181 ? -5.393 -3.006 13.233 1.00 92.62 181 ALA A O 1
ATOM 1472 N N . ILE A 1 182 ? -5.906 -2.859 11.047 1.00 93.25 182 ILE A N 1
ATOM 1473 C CA . ILE A 1 182 ? -7.360 -2.818 11.262 1.00 93.25 182 ILE A CA 1
ATOM 1474 C C . ILE A 1 182 ? -7.839 -4.095 11.959 1.00 93.25 182 ILE A C 1
ATOM 1476 O O . ILE A 1 182 ? -8.594 -4.020 12.927 1.00 93.25 182 ILE A O 1
ATOM 1480 N N . SER A 1 183 ? -7.395 -5.266 11.498 1.00 95.38 183 SER A N 1
ATOM 1481 C CA . SER A 1 183 ? -7.817 -6.542 12.088 1.00 95.38 183 SER A CA 1
ATOM 1482 C C . SER A 1 183 ? -7.395 -6.679 13.557 1.00 95.38 183 SER A C 1
ATOM 1484 O O . SER A 1 183 ? -8.199 -7.072 14.404 1.00 95.38 183 SER A O 1
ATOM 1486 N N . VAL A 1 184 ? -6.167 -6.267 13.885 1.00 94.75 184 VAL A N 1
ATOM 1487 C CA . VAL A 1 184 ? -5.630 -6.278 15.251 1.00 94.75 184 VAL A CA 1
ATOM 1488 C C . VAL A 1 184 ? -6.385 -5.298 16.143 1.00 94.75 184 VAL A C 1
ATOM 1490 O O . VAL A 1 184 ? -6.725 -5.646 17.271 1.00 94.75 184 VAL A O 1
ATOM 1493 N N . GLU A 1 185 ? -6.704 -4.100 15.648 1.00 93.50 185 GLU A N 1
ATOM 1494 C CA . GLU A 1 185 ? -7.510 -3.129 16.394 1.00 93.50 185 GLU A CA 1
ATOM 1495 C C . GLU A 1 185 ? -8.871 -3.725 16.782 1.00 93.50 185 GLU A C 1
ATOM 1497 O O . GLU A 1 185 ? -9.273 -3.642 17.944 1.00 93.50 185 GLU A O 1
ATOM 1502 N N . ARG A 1 186 ? -9.555 -4.396 15.844 1.00 94.81 186 ARG A N 1
ATOM 1503 C CA . ARG A 1 186 ? -10.840 -5.061 16.120 1.00 94.81 186 ARG A CA 1
ATOM 1504 C C . ARG A 1 186 ? -10.710 -6.183 17.142 1.00 94.81 186 ARG A C 1
ATOM 1506 O O . ARG A 1 186 ? -11.557 -6.283 18.026 1.00 94.81 186 ARG A O 1
ATOM 1513 N N . LEU A 1 187 ? -9.648 -6.980 17.062 1.00 95.56 187 LEU A N 1
ATOM 1514 C CA . LEU A 1 187 ? -9.387 -8.038 18.034 1.00 95.56 187 LEU A CA 1
ATOM 1515 C C . LEU A 1 187 ? -9.152 -7.474 19.444 1.00 95.56 187 LEU A C 1
ATOM 1517 O O . LEU A 1 187 ? -9.738 -7.970 20.403 1.00 95.56 187 LEU A O 1
ATOM 1521 N N . ILE A 1 188 ? -8.351 -6.414 19.581 1.00 94.38 188 ILE A N 1
ATOM 1522 C CA . ILE A 1 188 ? -8.055 -5.796 20.884 1.00 94.38 188 ILE A CA 1
ATOM 1523 C C . ILE A 1 188 ? -9.322 -5.216 21.521 1.00 94.38 188 ILE A C 1
ATOM 1525 O O . ILE A 1 188 ? -9.546 -5.417 22.715 1.00 94.38 188 ILE A O 1
ATOM 1529 N N . VAL A 1 189 ? -10.160 -4.523 20.741 1.00 94.06 189 VAL A N 1
ATOM 1530 C CA . VAL A 1 189 ? -11.425 -3.946 21.229 1.00 94.06 189 VAL A CA 1
ATOM 1531 C C . VAL A 1 189 ? -12.354 -5.028 21.784 1.00 94.06 189 VAL A C 1
ATOM 1533 O O . VAL A 1 189 ? -13.018 -4.796 22.792 1.00 94.06 189 VAL A O 1
ATOM 1536 N N . LEU A 1 190 ? -12.381 -6.205 21.154 1.00 94.75 190 LEU A N 1
ATOM 1537 C CA . LEU A 1 190 ? -13.214 -7.325 21.588 1.00 94.75 190 LEU A CA 1
ATOM 1538 C C . LEU A 1 190 ? -12.666 -8.041 22.820 1.00 94.75 190 LEU A C 1
ATOM 1540 O O . LEU A 1 190 ? -13.437 -8.380 23.712 1.00 94.75 190 LEU A O 1
ATOM 1544 N N . LEU A 1 191 ? -11.352 -8.262 22.887 1.00 94.75 191 LEU A N 1
ATOM 1545 C CA . LEU A 1 191 ? -10.737 -8.969 24.012 1.00 94.75 191 LEU A CA 1
ATOM 1546 C C . LEU A 1 191 ? -10.688 -8.115 25.287 1.00 94.75 191 LEU A C 1
ATOM 1548 O O . LEU A 1 191 ? -10.856 -8.640 26.385 1.00 94.75 191 LEU A O 1
ATOM 1552 N N . PHE A 1 192 ? -10.458 -6.804 25.160 1.00 94.94 192 PHE A N 1
ATOM 1553 C CA . PHE A 1 192 ? -10.202 -5.923 26.303 1.00 94.94 192 PHE A CA 1
ATOM 1554 C C . PHE A 1 192 ? -10.965 -4.588 26.216 1.00 94.94 192 PHE A C 1
ATOM 1556 O O . PHE A 1 192 ? -10.339 -3.523 26.234 1.00 94.94 192 PHE A O 1
ATOM 1563 N N . PRO A 1 193 ? -12.312 -4.590 26.185 1.00 93.62 193 PRO A N 1
ATOM 1564 C CA . PRO A 1 193 ? -13.105 -3.379 25.949 1.00 93.62 193 PRO A CA 1
ATOM 1565 C C . PRO A 1 193 ? -12.868 -2.284 27.002 1.00 93.62 193 PRO A C 1
ATOM 1567 O O . PRO A 1 193 ? -12.688 -1.116 26.653 1.00 93.62 193 PRO A O 1
ATOM 1570 N N . LEU A 1 194 ? -12.794 -2.648 28.291 1.00 95.19 194 LEU A N 1
ATOM 1571 C CA . LEU A 1 194 ? -12.576 -1.691 29.387 1.00 95.19 194 LEU A CA 1
ATOM 1572 C C . LEU A 1 194 ? -11.175 -1.066 29.345 1.00 95.19 194 LEU A C 1
ATOM 1574 O O . LEU A 1 194 ? -11.031 0.154 29.438 1.00 95.19 194 LEU A O 1
ATOM 1578 N N . GLN A 1 195 ? -10.134 -1.886 29.173 1.00 94.88 195 GLN A N 1
ATOM 1579 C CA . GLN A 1 195 ? -8.757 -1.386 29.111 1.00 94.88 195 GLN A CA 1
ATOM 1580 C C . GLN A 1 195 ? -8.521 -0.549 27.852 1.00 94.88 195 GLN A C 1
ATOM 1582 O O . GLN A 1 195 ? -7.838 0.479 27.923 1.00 94.88 195 GLN A O 1
ATOM 1587 N N . TYR A 1 196 ? -9.111 -0.954 26.723 1.00 93.75 196 TYR A N 1
ATOM 1588 C CA . TYR A 1 196 ? -9.068 -0.188 25.485 1.00 93.75 196 TYR A CA 1
ATOM 1589 C C . TYR A 1 196 ? -9.744 1.172 25.671 1.00 93.75 196 TYR A C 1
ATOM 1591 O O . TYR A 1 196 ? -9.135 2.185 25.346 1.00 93.75 196 TYR A O 1
ATOM 1599 N N . TYR A 1 197 ? -10.936 1.238 26.277 1.00 93.38 197 TYR A N 1
ATOM 1600 C CA . TYR A 1 197 ? -11.639 2.507 26.499 1.00 93.38 197 TYR A CA 1
ATOM 1601 C C . TYR A 1 197 ? -10.860 3.482 27.393 1.00 93.38 197 TYR A C 1
ATOM 1603 O O . TYR A 1 197 ? -10.802 4.674 27.099 1.00 93.38 197 TYR A O 1
ATOM 1611 N N . VAL A 1 198 ? -10.208 2.999 28.453 1.00 96.06 198 VAL A N 1
ATOM 1612 C CA . VAL A 1 198 ? -9.417 3.863 29.347 1.00 96.06 198 VAL A CA 1
ATOM 1613 C C . VAL A 1 198 ? -8.131 4.354 28.670 1.00 96.06 198 VAL A C 1
ATOM 1615 O O . VAL A 1 198 ? -7.746 5.514 28.827 1.00 96.06 198 VAL A O 1
ATOM 1618 N N . ASN A 1 199 ? -7.465 3.501 27.885 1.00 94.94 199 ASN A N 1
ATOM 1619 C CA . ASN A 1 199 ? -6.136 3.773 27.329 1.00 94.94 199 ASN A CA 1
ATOM 1620 C C . ASN A 1 199 ? -6.107 3.979 25.804 1.00 94.94 199 ASN A C 1
ATOM 1622 O O . ASN A 1 199 ? -5.026 3.936 25.210 1.00 94.94 199 ASN A O 1
ATOM 1626 N N . TRP A 1 200 ? -7.246 4.252 25.160 1.00 91.12 200 TRP A N 1
ATOM 1627 C CA . TRP A 1 200 ? -7.369 4.278 23.694 1.00 91.12 200 TRP A CA 1
ATOM 1628 C C . TRP A 1 200 ? -6.336 5.193 23.016 1.00 91.12 200 TRP A C 1
ATOM 1630 O O . TRP A 1 200 ? -5.742 4.828 22.004 1.00 91.12 200 TRP A O 1
ATOM 1640 N N . LYS A 1 201 ? -6.027 6.353 23.620 1.00 92.25 201 LYS A N 1
ATOM 1641 C CA . LYS A 1 201 ? -5.027 7.307 23.100 1.00 92.25 201 LYS A CA 1
ATOM 1642 C C . LYS A 1 201 ? -3.622 6.711 23.031 1.00 92.25 201 LYS A C 1
ATOM 1644 O O . LYS A 1 201 ? -2.873 7.023 22.108 1.00 92.25 201 LYS A O 1
ATOM 1649 N N . LYS A 1 202 ? -3.239 5.905 24.026 1.00 93.50 202 LYS A N 1
ATOM 1650 C CA . LYS A 1 202 ? -1.913 5.274 24.091 1.00 93.50 202 LYS A CA 1
ATOM 1651 C C . LYS A 1 202 ? -1.812 4.156 23.058 1.00 93.50 202 LYS A C 1
ATOM 1653 O O . LYS A 1 202 ? -0.829 4.117 22.325 1.00 93.50 202 LYS A O 1
ATOM 1658 N N . PHE A 1 203 ? -2.850 3.323 22.955 1.00 91.38 203 PHE A N 1
ATOM 1659 C CA . PHE A 1 203 ? -2.920 2.250 21.961 1.00 91.38 203 PHE A CA 1
ATOM 1660 C C . PHE A 1 203 ? -2.880 2.791 20.533 1.00 91.38 203 PHE A C 1
ATOM 1662 O O . PHE A 1 203 ? -2.013 2.381 19.769 1.00 91.38 203 PHE A O 1
ATOM 1669 N N . ALA A 1 204 ? -3.716 3.783 20.208 1.00 90.62 204 ALA A N 1
ATOM 1670 C CA . ALA A 1 204 ? -3.728 4.397 18.883 1.00 90.62 204 ALA A CA 1
ATOM 1671 C C . ALA A 1 204 ? -2.353 4.976 18.508 1.00 90.62 204 ALA A C 1
ATOM 1673 O O . ALA A 1 204 ? -1.840 4.704 17.428 1.00 90.62 204 ALA A O 1
ATOM 1674 N N . LYS A 1 205 ? -1.704 5.722 19.415 1.00 92.69 205 LYS A N 1
ATOM 1675 C CA . LYS A 1 205 ? -0.355 6.261 19.169 1.00 92.69 205 LYS A CA 1
ATOM 1676 C C . LYS A 1 205 ? 0.683 5.161 18.955 1.00 92.69 205 LYS A C 1
ATOM 1678 O O . LYS A 1 205 ? 1.467 5.253 18.019 1.00 92.69 205 LYS A O 1
ATOM 1683 N N . CYS A 1 206 ? 0.692 4.139 19.810 1.00 94.25 206 CYS A N 1
ATOM 1684 C CA . CYS A 1 206 ? 1.631 3.025 19.701 1.00 94.25 206 CYS A CA 1
ATOM 1685 C C . CYS A 1 206 ? 1.450 2.273 18.376 1.00 94.25 206 CYS A C 1
ATOM 1687 O O . CYS A 1 206 ? 2.430 2.022 17.680 1.00 94.25 206 CYS A O 1
ATOM 1689 N N . GLN A 1 207 ? 0.202 2.009 17.986 1.00 92.06 207 GLN A N 1
ATOM 1690 C CA . GLN A 1 207 ? -0.135 1.343 16.733 1.00 92.06 207 GLN A CA 1
ATOM 1691 C C . GLN A 1 207 ? 0.298 2.160 15.511 1.00 92.06 207 GLN A C 1
ATOM 1693 O O . GLN A 1 207 ? 0.899 1.609 14.594 1.00 92.06 207 GLN A O 1
ATOM 1698 N N . ILE A 1 208 ? 0.053 3.474 15.513 1.00 91.94 208 ILE A N 1
ATOM 1699 C CA . ILE A 1 208 ? 0.484 4.371 14.433 1.00 91.94 208 ILE A CA 1
ATOM 1700 C C . ILE A 1 208 ? 2.010 4.387 14.317 1.00 91.94 208 ILE A C 1
ATOM 1702 O O . ILE A 1 208 ? 2.535 4.258 13.214 1.00 91.94 208 ILE A O 1
ATOM 1706 N N . ILE A 1 209 ? 2.723 4.513 15.442 1.00 94.94 209 ILE A N 1
ATOM 1707 C CA . ILE A 1 209 ? 4.190 4.506 15.453 1.00 94.94 209 ILE A CA 1
ATOM 1708 C C . ILE A 1 209 ? 4.707 3.185 14.891 1.00 94.94 209 ILE A C 1
ATOM 1710 O O . ILE A 1 209 ? 5.514 3.213 13.972 1.00 94.94 209 ILE A O 1
ATOM 1714 N N . LEU A 1 210 ? 4.218 2.049 15.398 1.00 94.12 210 LEU A N 1
ATOM 1715 C CA . LEU A 1 210 ? 4.650 0.721 14.965 1.00 94.12 210 LEU A CA 1
ATOM 1716 C C . LEU A 1 210 ? 4.397 0.498 13.472 1.00 94.12 210 LEU A C 1
ATOM 1718 O O . LEU A 1 210 ? 5.234 -0.067 12.772 1.00 94.12 210 LEU A O 1
ATOM 1722 N N . TRP A 1 211 ? 3.261 0.965 12.966 1.00 91.62 211 TRP A N 1
ATOM 1723 C CA . TRP A 1 211 ? 2.930 0.844 11.555 1.00 91.62 211 TRP A CA 1
ATOM 1724 C C . TRP A 1 211 ? 3.848 1.704 10.676 1.00 91.62 211 TRP A C 1
ATOM 1726 O O . TRP A 1 211 ? 4.457 1.185 9.739 1.00 91.62 211 TRP A O 1
ATOM 1736 N N . VAL A 1 212 ? 4.015 2.988 11.005 1.00 92.06 212 VAL A N 1
ATOM 1737 C CA . VAL A 1 212 ? 4.885 3.897 10.243 1.00 92.06 212 VAL A CA 1
ATOM 1738 C C . VAL A 1 212 ? 6.338 3.423 10.279 1.00 92.06 212 VAL A C 1
ATOM 1740 O O . VAL A 1 212 ? 6.990 3.400 9.238 1.00 92.06 212 VAL A O 1
ATOM 1743 N N . THR A 1 213 ? 6.847 2.992 11.437 1.00 94.94 213 THR A N 1
ATOM 1744 C CA . THR A 1 213 ? 8.218 2.473 11.544 1.00 94.94 213 THR A CA 1
ATOM 1745 C C . THR A 1 213 ? 8.397 1.194 10.736 1.00 94.94 213 THR A C 1
ATOM 1747 O O . THR A 1 213 ? 9.408 1.061 10.046 1.00 94.94 213 THR A O 1
ATOM 1750 N N . THR A 1 214 ? 7.415 0.287 10.740 1.00 93.19 214 THR A N 1
ATOM 1751 C CA . THR A 1 214 ? 7.468 -0.940 9.932 1.00 93.19 214 THR A CA 1
ATOM 1752 C C . THR A 1 214 ? 7.498 -0.607 8.439 1.00 93.19 214 THR A C 1
ATOM 1754 O O . THR A 1 214 ? 8.420 -1.037 7.757 1.00 93.19 214 THR A O 1
ATOM 1757 N N . GLY A 1 215 ? 6.589 0.233 7.933 1.00 92.31 215 GLY A N 1
ATOM 1758 C CA . GLY A 1 215 ? 6.557 0.594 6.508 1.00 92.31 215 GLY A CA 1
ATOM 1759 C C . GLY A 1 215 ? 7.791 1.367 6.023 1.00 92.31 215 GLY A C 1
ATOM 1760 O O . GLY A 1 215 ? 8.310 1.115 4.932 1.00 92.31 215 GLY A O 1
ATOM 1761 N N . VAL A 1 216 ? 8.308 2.293 6.840 1.00 94.44 216 VAL A N 1
ATOM 1762 C CA . VAL A 1 216 ? 9.542 3.031 6.516 1.00 94.44 216 VAL A CA 1
ATOM 1763 C C . VAL A 1 216 ? 10.751 2.098 6.545 1.00 94.44 216 VAL A C 1
ATOM 1765 O O . VAL A 1 216 ? 11.567 2.141 5.628 1.00 94.44 216 VAL A O 1
ATOM 1768 N N . SER A 1 217 ? 10.860 1.227 7.553 1.00 95.44 217 SER A N 1
ATOM 1769 C CA . SER A 1 217 ? 11.985 0.292 7.657 1.00 95.44 217 SER A CA 1
ATOM 1770 C C . SER A 1 217 ? 12.015 -0.711 6.504 1.00 95.44 217 SER A C 1
ATOM 1772 O O . SER A 1 217 ? 13.079 -0.909 5.925 1.00 95.44 217 SER A O 1
ATOM 1774 N N . THR A 1 218 ? 10.875 -1.274 6.086 1.00 93.25 218 THR A N 1
ATOM 1775 C CA . THR A 1 218 ? 10.821 -2.186 4.930 1.00 93.25 218 THR A CA 1
ATOM 1776 C C . THR A 1 218 ? 11.241 -1.492 3.637 1.00 93.25 218 THR A C 1
ATOM 1778 O O . THR A 1 218 ? 12.018 -2.053 2.866 1.00 93.25 218 THR A O 1
ATOM 1781 N N . SER A 1 219 ? 10.787 -0.254 3.421 1.00 92.62 219 SER A N 1
ATOM 1782 C CA . SER A 1 219 ? 11.142 0.538 2.233 1.00 92.62 219 SER A CA 1
ATOM 1783 C C . SER A 1 219 ? 12.622 0.926 2.233 1.00 92.62 219 SER A C 1
ATOM 1785 O O . SER A 1 219 ? 13.293 0.847 1.206 1.00 92.62 219 SER A O 1
ATOM 1787 N N . PHE A 1 220 ? 13.160 1.281 3.402 1.00 95.19 220 PHE A N 1
ATOM 1788 C CA . PHE A 1 220 ? 14.579 1.573 3.575 1.00 95.19 220 PHE A CA 1
ATOM 1789 C C . PHE A 1 220 ? 15.452 0.341 3.307 1.00 95.19 220 PHE A C 1
ATOM 1791 O O . PHE A 1 220 ? 16.431 0.439 2.571 1.00 95.19 220 PHE A O 1
ATOM 1798 N N . ILE A 1 221 ? 15.083 -0.828 3.845 1.00 95.25 221 ILE A N 1
ATOM 1799 C CA . ILE A 1 221 ? 15.798 -2.089 3.596 1.00 95.25 221 ILE A CA 1
ATOM 1800 C C . ILE A 1 221 ? 15.775 -2.427 2.100 1.00 95.25 221 ILE A C 1
ATOM 1802 O O . ILE A 1 221 ? 16.819 -2.777 1.553 1.00 95.25 221 ILE A O 1
ATOM 1806 N N . PHE A 1 222 ? 14.630 -2.269 1.422 1.00 94.00 222 PHE A N 1
ATOM 1807 C CA . PHE A 1 222 ? 14.538 -2.455 -0.029 1.00 94.00 222 PHE A CA 1
ATOM 1808 C C . PHE A 1 222 ? 15.490 -1.513 -0.777 1.00 94.00 222 PHE A C 1
ATOM 1810 O O . PHE A 1 222 ? 16.272 -1.957 -1.615 1.00 94.00 222 PHE A O 1
ATOM 1817 N N . GLY A 1 223 ? 15.481 -0.220 -0.443 1.00 93.94 223 GLY A N 1
ATOM 1818 C CA . GLY A 1 223 ? 16.361 0.761 -1.076 1.00 93.94 223 GLY A CA 1
ATOM 1819 C C . GLY A 1 223 ? 17.844 0.453 -0.868 1.00 93.94 223 GLY A C 1
ATOM 1820 O O . GLY A 1 223 ? 18.621 0.482 -1.820 1.00 93.94 223 GLY A O 1
ATOM 1821 N N . MET A 1 224 ? 18.235 0.078 0.351 1.00 94.94 224 MET A N 1
ATOM 1822 C CA . MET A 1 224 ? 19.605 -0.346 0.654 1.00 94.94 224 MET A CA 1
ATOM 1823 C C . MET A 1 224 ? 20.007 -1.592 -0.138 1.00 94.94 224 MET A C 1
ATOM 1825 O O . MET A 1 224 ? 21.123 -1.657 -0.649 1.00 94.94 224 MET A O 1
ATOM 1829 N N . LEU A 1 225 ? 19.095 -2.550 -0.300 1.00 94.31 225 LEU A N 1
ATOM 1830 C CA . LEU A 1 225 ? 19.341 -3.755 -1.085 1.00 94.31 225 LEU A CA 1
ATOM 1831 C C . LEU A 1 225 ? 19.599 -3.428 -2.564 1.00 94.31 225 LEU A C 1
ATOM 1833 O O . LEU A 1 225 ? 20.549 -3.951 -3.143 1.00 94.31 225 LEU A O 1
ATOM 1837 N N . VAL A 1 226 ? 18.830 -2.502 -3.151 1.00 94.19 226 VAL A N 1
ATOM 1838 C CA . VAL A 1 226 ? 19.056 -2.008 -4.523 1.00 94.19 226 VAL A CA 1
ATOM 1839 C C . VAL A 1 226 ? 20.408 -1.300 -4.652 1.00 94.19 226 VAL A C 1
ATOM 1841 O O . VAL A 1 226 ? 21.104 -1.483 -5.649 1.00 94.19 226 VAL A O 1
ATOM 1844 N N . LEU A 1 227 ? 20.813 -0.505 -3.657 1.00 94.75 227 LEU A N 1
ATOM 1845 C CA . LEU A 1 227 ? 22.106 0.194 -3.672 1.00 94.75 227 LEU A CA 1
ATOM 1846 C C . LEU A 1 227 ? 23.301 -0.768 -3.578 1.00 94.75 227 LEU A C 1
ATOM 1848 O O . LEU A 1 227 ? 24.327 -0.536 -4.226 1.00 94.75 227 LEU A O 1
ATOM 1852 N N . CYS A 1 228 ? 23.163 -1.840 -2.794 1.00 94.50 228 CYS A N 1
ATOM 1853 C CA . CYS A 1 228 ? 24.167 -2.894 -2.649 1.00 94.50 228 CYS A CA 1
ATOM 1854 C C . CYS A 1 228 ? 24.214 -3.857 -3.845 1.00 94.50 228 CYS A C 1
ATOM 1856 O O . CYS A 1 228 ? 25.237 -4.511 -4.053 1.00 94.50 228 CYS A O 1
ATOM 1858 N N . ALA A 1 229 ? 23.137 -3.957 -4.625 1.00 92.94 229 ALA A N 1
ATOM 1859 C CA . ALA A 1 229 ? 23.095 -4.780 -5.825 1.00 92.94 229 ALA A CA 1
ATOM 1860 C C . ALA A 1 229 ? 24.022 -4.222 -6.930 1.00 92.94 229 ALA A C 1
ATOM 1862 O O . ALA A 1 229 ? 24.261 -3.009 -7.002 1.00 92.94 229 ALA A O 1
ATOM 1863 N N . PRO A 1 230 ? 24.554 -5.090 -7.816 1.00 93.62 230 PRO A N 1
ATOM 1864 C CA . PRO A 1 230 ? 25.318 -4.635 -8.971 1.00 93.62 230 PRO A CA 1
ATOM 1865 C C . PRO A 1 230 ? 24.448 -3.761 -9.881 1.00 93.62 230 PRO A C 1
ATOM 1867 O O . PRO A 1 230 ? 23.240 -3.976 -10.011 1.00 93.62 230 PRO A O 1
ATOM 1870 N N . GLU A 1 231 ? 25.070 -2.770 -10.516 1.00 95.12 231 GLU A N 1
ATOM 1871 C CA . GLU A 1 231 ? 24.381 -1.876 -11.443 1.00 95.12 231 GLU A CA 1
ATOM 1872 C C . GLU A 1 231 ? 23.882 -2.657 -12.665 1.00 95.12 231 GLU A C 1
ATOM 1874 O O . GLU A 1 231 ? 24.611 -3.456 -13.256 1.00 95.12 231 GLU A O 1
ATOM 1879 N N . ARG A 1 232 ? 22.609 -2.457 -13.012 1.00 93.69 232 ARG A N 1
ATOM 1880 C CA . ARG A 1 232 ? 21.936 -3.123 -14.133 1.00 93.69 232 ARG A CA 1
ATOM 1881 C C . ARG A 1 232 ? 21.138 -2.110 -14.932 1.00 93.69 232 ARG A C 1
ATOM 1883 O O . ARG A 1 232 ? 20.600 -1.156 -14.365 1.00 93.69 232 ARG A O 1
ATOM 1890 N N . THR A 1 233 ? 21.051 -2.339 -16.235 1.00 95.50 233 THR A N 1
ATOM 1891 C CA . THR A 1 233 ? 20.148 -1.604 -17.116 1.00 95.50 233 THR A CA 1
ATOM 1892 C C . THR A 1 233 ? 18.742 -2.177 -16.979 1.00 95.50 233 THR A C 1
ATOM 1894 O O . THR A 1 233 ? 18.532 -3.382 -17.098 1.00 95.50 233 THR A O 1
ATOM 1897 N N . VAL A 1 234 ? 17.788 -1.305 -16.689 1.00 94.81 234 VAL A N 1
ATOM 1898 C CA . VAL A 1 234 ? 16.367 -1.607 -16.496 1.00 94.81 234 VAL A CA 1
ATOM 1899 C C . VAL A 1 234 ? 15.540 -0.708 -17.405 1.00 94.81 234 VAL A C 1
ATOM 1901 O O . VAL A 1 234 ? 16.044 0.296 -17.918 1.00 94.81 234 VAL A O 1
ATOM 1904 N N . SER A 1 235 ? 14.274 -1.052 -17.624 1.00 93.25 235 SER A N 1
ATOM 1905 C CA . SER A 1 235 ? 13.387 -0.205 -18.416 1.00 93.25 235 SER A CA 1
ATOM 1906 C C . SER A 1 235 ? 13.164 1.157 -17.741 1.00 93.25 235 SER A C 1
ATOM 1908 O O . SER A 1 235 ? 13.161 1.257 -16.511 1.00 93.25 235 SER A O 1
ATOM 1910 N N . ILE A 1 236 ? 12.926 2.212 -18.528 1.00 92.50 236 ILE A N 1
ATOM 1911 C CA . ILE A 1 236 ? 12.588 3.553 -18.019 1.00 92.50 236 ILE A CA 1
ATOM 1912 C C . ILE A 1 236 ? 11.319 3.582 -17.145 1.00 92.50 236 ILE A C 1
ATOM 1914 O O . ILE A 1 236 ? 11.140 4.502 -16.348 1.00 92.50 236 ILE A O 1
ATOM 1918 N N . TYR A 1 237 ? 10.469 2.553 -17.232 1.00 88.31 237 TYR A N 1
ATOM 1919 C CA . TYR A 1 237 ? 9.317 2.372 -16.343 1.00 88.31 237 TYR A CA 1
ATOM 1920 C C . TYR A 1 237 ? 9.687 2.025 -14.903 1.00 88.31 237 TYR A C 1
ATOM 1922 O O . TYR A 1 237 ? 8.818 2.083 -14.038 1.00 88.31 237 TYR A O 1
ATOM 1930 N N . CYS A 1 238 ? 10.945 1.654 -14.643 1.00 92.50 238 CYS A N 1
ATOM 1931 C CA . CYS A 1 238 ? 11.466 1.394 -13.306 1.00 92.50 238 CYS A CA 1
ATOM 1932 C C . CYS A 1 238 ? 10.580 0.452 -12.478 1.00 92.50 238 CYS A C 1
ATOM 1934 O O . CYS A 1 238 ? 10.274 0.724 -11.316 1.00 92.50 238 CYS A O 1
ATOM 1936 N N . ARG A 1 239 ? 10.141 -0.653 -13.087 1.00 89.69 239 ARG A N 1
ATOM 1937 C CA . ARG A 1 239 ? 9.234 -1.591 -12.427 1.00 89.69 239 ARG A CA 1
ATOM 1938 C C . ARG A 1 239 ? 9.946 -2.249 -11.239 1.00 89.69 239 ARG A C 1
ATOM 1940 O O . ARG A 1 239 ? 11.063 -2.734 -11.428 1.00 89.69 239 ARG A O 1
ATOM 1947 N N . PRO A 1 240 ? 9.325 -2.339 -10.047 1.00 88.00 240 PRO A N 1
ATOM 1948 C CA . PRO A 1 240 ? 9.993 -2.830 -8.839 1.00 88.00 240 PRO A CA 1
ATOM 1949 C C . PRO A 1 240 ? 10.685 -4.197 -8.987 1.00 88.00 240 PRO A C 1
ATOM 1951 O O . PRO A 1 240 ? 11.704 -4.438 -8.342 1.00 88.00 240 PRO A O 1
ATOM 1954 N N . TYR A 1 241 ? 10.177 -5.087 -9.852 1.00 87.44 241 TYR A N 1
ATOM 1955 C CA . TYR A 1 241 ? 10.741 -6.430 -10.054 1.00 87.44 241 TYR A CA 1
ATOM 1956 C C . TYR A 1 241 ? 12.011 -6.429 -10.909 1.00 87.44 241 TYR A C 1
ATOM 1958 O O . TYR A 1 241 ? 12.775 -7.381 -10.861 1.00 87.44 241 TYR A O 1
ATOM 1966 N N . GLU A 1 242 ? 12.273 -5.358 -11.659 1.00 91.06 242 GLU A N 1
ATOM 1967 C CA . GLU A 1 242 ? 13.486 -5.223 -12.471 1.00 91.06 242 GLU A CA 1
ATOM 1968 C C . GLU A 1 242 ? 14.655 -4.649 -11.657 1.00 91.06 242 GLU A C 1
ATOM 1970 O O . GLU A 1 242 ? 15.815 -4.798 -12.041 1.00 91.06 242 GLU A O 1
ATOM 1975 N N . LEU A 1 243 ? 14.373 -3.997 -10.519 1.00 92.25 243 LEU A N 1
ATOM 1976 C CA . LEU A 1 243 ? 15.387 -3.312 -9.711 1.00 92.25 243 LEU A CA 1
ATOM 1977 C C . LEU A 1 243 ? 16.309 -4.278 -8.949 1.00 92.25 243 LEU A C 1
ATOM 1979 O O . LEU A 1 243 ? 17.470 -3.938 -8.704 1.00 92.25 243 LEU A O 1
ATOM 1983 N N . ILE A 1 244 ? 15.807 -5.457 -8.570 1.00 92.38 244 ILE A N 1
ATOM 1984 C CA . ILE A 1 244 ? 16.500 -6.444 -7.728 1.00 92.38 244 ILE A CA 1
ATOM 1985 C C . ILE A 1 244 ? 16.479 -7.812 -8.431 1.00 92.38 244 ILE A C 1
ATOM 1987 O O . ILE A 1 244 ? 15.467 -8.152 -9.033 1.00 92.38 244 ILE A O 1
ATOM 1991 N N . PRO A 1 245 ? 17.554 -8.626 -8.366 1.00 89.06 245 PRO A N 1
ATOM 1992 C CA . PRO A 1 245 ? 17.516 -10.015 -8.830 1.00 89.06 245 PRO A CA 1
ATOM 1993 C C . PRO A 1 245 ? 16.377 -10.839 -8.203 1.00 89.06 245 PRO A C 1
ATOM 1995 O O . PRO A 1 245 ? 16.094 -10.712 -7.010 1.00 89.06 245 PRO A O 1
ATOM 1998 N N . ASP A 1 246 ? 15.796 -11.738 -9.004 1.00 86.06 246 ASP A N 1
ATOM 1999 C CA . ASP A 1 246 ? 14.581 -12.501 -8.683 1.00 86.06 246 ASP A CA 1
ATOM 2000 C C . ASP A 1 246 ? 14.608 -13.150 -7.289 1.00 86.06 246 ASP A C 1
ATOM 2002 O O . ASP A 1 246 ? 13.660 -12.989 -6.518 1.00 86.06 246 ASP A O 1
ATOM 2006 N N . GLU A 1 247 ? 15.723 -13.790 -6.919 1.00 87.69 247 GLU A N 1
ATOM 2007 C CA . GLU A 1 247 ? 15.888 -14.499 -5.638 1.00 87.69 247 GLU A CA 1
ATOM 2008 C C . GLU A 1 247 ? 15.704 -13.598 -4.406 1.00 87.69 247 GLU A C 1
ATOM 2010 O O . GLU A 1 247 ? 15.172 -14.028 -3.384 1.00 87.69 247 GLU A O 1
ATOM 2015 N N . GLN A 1 248 ? 16.125 -12.335 -4.495 1.00 88.75 248 GLN A N 1
ATOM 2016 C CA . GLN A 1 248 ? 16.068 -11.377 -3.387 1.00 88.75 248 GLN A CA 1
ATOM 2017 C C . GLN A 1 248 ? 14.776 -10.556 -3.378 1.00 88.75 248 GLN A C 1
ATOM 2019 O O . GLN A 1 248 ? 14.422 -9.961 -2.360 1.00 88.75 248 GLN A O 1
ATOM 2024 N N . SER A 1 249 ? 14.066 -10.519 -4.504 1.00 87.19 249 SER A N 1
ATOM 2025 C CA . SER A 1 249 ? 12.833 -9.752 -4.665 1.00 87.19 249 SER A CA 1
ATOM 2026 C C . SER A 1 249 ? 11.615 -10.465 -4.053 1.00 87.19 249 SER A C 1
ATOM 2028 O O . SER A 1 249 ? 10.718 -9.823 -3.503 1.00 87.19 249 SER A O 1
ATOM 2030 N N . PHE A 1 250 ? 11.629 -11.803 -4.057 1.00 89.81 250 PHE A N 1
ATOM 2031 C CA . PHE A 1 250 ? 10.554 -12.663 -3.560 1.00 89.81 250 PHE A CA 1
ATOM 2032 C C . PHE A 1 250 ? 9.992 -12.297 -2.167 1.00 89.81 250 PHE A C 1
ATOM 2034 O O . PHE A 1 250 ? 8.765 -12.185 -2.047 1.00 89.81 250 PHE A O 1
ATOM 2041 N N . PRO A 1 251 ? 10.805 -12.068 -1.109 1.00 89.69 251 PRO A N 1
ATOM 2042 C CA . PRO A 1 251 ? 10.273 -11.753 0.217 1.00 89.69 251 PRO A CA 1
ATOM 2043 C C . PRO A 1 251 ? 9.470 -10.449 0.250 1.00 89.69 251 PRO A C 1
ATOM 2045 O O . PRO A 1 251 ? 8.458 -10.388 0.942 1.00 89.69 251 PRO A O 1
ATOM 2048 N N . PHE A 1 252 ? 9.857 -9.427 -0.518 1.00 90.38 252 PHE A N 1
ATOM 2049 C CA . PHE A 1 252 ? 9.161 -8.136 -0.522 1.00 90.38 252 PHE A CA 1
ATOM 2050 C C . PHE A 1 252 ? 7.777 -8.215 -1.167 1.00 90.38 252 PHE A C 1
ATOM 2052 O O . PHE A 1 252 ? 6.864 -7.521 -0.726 1.00 90.38 252 PHE A O 1
ATOM 2059 N N . TYR A 1 253 ? 7.598 -9.086 -2.162 1.00 87.38 253 TYR A N 1
ATOM 2060 C CA . TYR A 1 253 ? 6.290 -9.336 -2.773 1.00 87.38 253 TYR A CA 1
ATOM 2061 C C . TYR A 1 253 ? 5.398 -10.226 -1.911 1.00 87.38 253 TYR A C 1
ATOM 2063 O O . TYR A 1 253 ? 4.184 -10.030 -1.846 1.00 87.38 253 TYR A O 1
ATOM 2071 N N . CYS A 1 254 ? 5.994 -11.196 -1.217 1.00 92.31 254 CYS A N 1
ATOM 2072 C CA . CYS A 1 254 ? 5.241 -12.096 -0.352 1.00 92.31 254 CYS A CA 1
ATOM 2073 C C . CYS A 1 254 ? 4.793 -11.427 0.949 1.00 92.31 254 CYS A C 1
ATOM 2075 O O . CYS A 1 254 ? 3.759 -11.801 1.494 1.00 92.31 254 CYS A O 1
ATOM 2077 N N . LEU A 1 255 ? 5.530 -10.438 1.453 1.00 92.38 255 LEU A N 1
ATOM 2078 C CA . LEU A 1 255 ? 5.277 -9.827 2.758 1.00 92.38 255 LEU A CA 1
ATOM 2079 C C . LEU A 1 255 ? 3.892 -9.141 2.866 1.00 92.38 255 LEU A C 1
ATOM 2081 O O . LEU A 1 255 ? 3.168 -9.462 3.813 1.00 92.38 255 LEU A O 1
ATOM 2085 N N . PRO A 1 256 ? 3.425 -8.333 1.889 1.00 91.88 256 PRO A N 1
ATOM 2086 C CA . PRO A 1 256 ? 2.044 -7.842 1.866 1.00 91.88 256 PRO A CA 1
ATOM 2087 C C . PRO A 1 256 ? 1.003 -8.963 1.808 1.00 91.88 256 PRO A C 1
ATOM 2089 O O . PRO A 1 256 ? -0.033 -8.870 2.463 1.00 91.88 256 PRO A O 1
ATOM 2092 N N . CYS A 1 257 ? 1.283 -10.038 1.062 1.00 93.06 257 CYS A N 1
ATOM 2093 C CA . CYS A 1 257 ? 0.386 -11.190 0.960 1.00 93.06 257 CYS A CA 1
ATOM 2094 C C . CYS A 1 257 ? 0.261 -11.911 2.307 1.00 93.06 257 CYS A C 1
ATOM 2096 O O . CYS A 1 257 ? -0.846 -12.229 2.735 1.00 93.06 257 CYS A O 1
ATOM 2098 N N . ILE A 1 258 ? 1.380 -12.111 3.010 1.00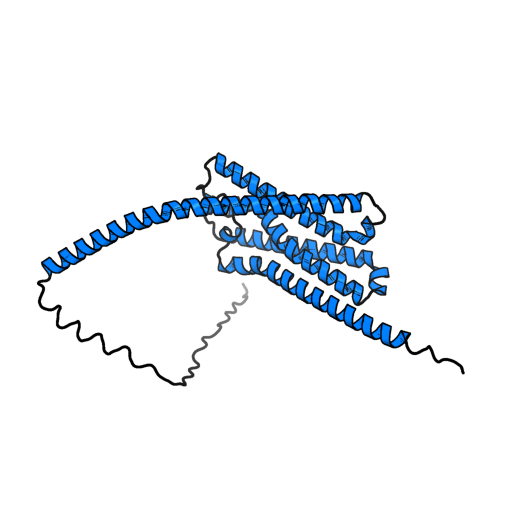 95.19 258 ILE A N 1
ATOM 2099 C CA . ILE A 1 258 ? 1.410 -12.699 4.354 1.00 95.19 258 ILE A CA 1
ATOM 2100 C C . ILE A 1 258 ? 0.604 -11.830 5.321 1.00 95.19 258 ILE A C 1
ATOM 2102 O O . ILE A 1 258 ? -0.238 -12.355 6.047 1.00 95.19 258 ILE A O 1
ATOM 2106 N N . PHE A 1 259 ? 0.789 -10.507 5.306 1.00 94.56 259 PHE A N 1
ATOM 2107 C CA . PHE A 1 259 ? -0.014 -9.603 6.134 1.00 94.56 259 PHE A CA 1
ATOM 2108 C C . PHE A 1 259 ? -1.501 -9.633 5.781 1.00 94.56 259 PHE A C 1
ATOM 2110 O O . PHE A 1 259 ? -2.332 -9.608 6.687 1.00 94.56 259 PHE A O 1
ATOM 2117 N N . GLY A 1 260 ? -1.845 -9.751 4.498 1.00 93.69 260 GLY A N 1
ATOM 2118 C CA . GLY A 1 260 ? -3.223 -9.933 4.046 1.00 93.69 260 GLY A CA 1
ATOM 2119 C C . GLY A 1 260 ? -3.843 -11.228 4.577 1.00 93.69 260 GLY A C 1
ATOM 2120 O O . GLY A 1 260 ? -4.921 -11.198 5.164 1.00 93.69 260 GLY A O 1
ATOM 2121 N N . VAL A 1 261 ? -3.144 -12.360 4.452 1.00 96.00 261 VAL A N 1
ATOM 2122 C CA . VAL A 1 261 ? -3.606 -13.662 4.965 1.00 96.00 261 VAL A CA 1
ATOM 2123 C C . VAL A 1 261 ? -3.747 -13.638 6.488 1.00 96.00 261 VAL A C 1
ATOM 2125 O O . VAL A 1 261 ? -4.759 -14.097 7.018 1.00 96.00 261 VAL A O 1
ATOM 2128 N N . LEU A 1 262 ? -2.777 -13.055 7.198 1.00 96.56 262 LEU A N 1
ATOM 2129 C CA . LEU A 1 262 ? -2.848 -12.876 8.650 1.00 96.56 262 LEU A CA 1
ATOM 2130 C C . LEU A 1 262 ? -4.027 -11.982 9.053 1.00 96.56 262 LEU A C 1
ATOM 2132 O O . LEU A 1 262 ? -4.745 -12.320 9.990 1.00 96.56 262 LEU A O 1
ATOM 2136 N N . SER A 1 263 ? -4.268 -10.886 8.328 1.00 96.44 263 SER A N 1
ATOM 2137 C CA . SER A 1 263 ? -5.412 -9.996 8.555 1.00 96.44 263 SER A CA 1
ATOM 2138 C C . SER A 1 263 ? -6.741 -10.742 8.422 1.00 96.44 263 SER A C 1
ATOM 2140 O O . SER A 1 263 ? -7.589 -10.659 9.312 1.00 96.44 263 SER A O 1
ATOM 2142 N N . ILE A 1 264 ? -6.899 -11.542 7.362 1.00 96.19 264 ILE A N 1
ATOM 2143 C CA . ILE A 1 264 ? -8.087 -12.381 7.155 1.00 96.19 264 ILE A CA 1
ATOM 2144 C C . ILE A 1 264 ? -8.248 -13.377 8.310 1.00 96.19 264 ILE A C 1
ATOM 2146 O O . ILE A 1 264 ? -9.338 -13.493 8.867 1.00 96.19 264 ILE A O 1
ATOM 2150 N N . GLY A 1 265 ? -7.170 -14.053 8.718 1.00 97.50 265 GLY A N 1
ATOM 2151 C CA . GLY A 1 265 ? -7.190 -14.990 9.843 1.00 97.50 265 GLY A CA 1
ATOM 2152 C C . GLY A 1 265 ? -7.631 -14.339 11.159 1.00 97.50 265 GLY A C 1
ATOM 2153 O O . GLY A 1 265 ? -8.484 -14.882 11.861 1.00 97.50 265 GLY A O 1
ATOM 2154 N N . ILE A 1 266 ? -7.115 -13.146 11.467 1.00 97.62 266 ILE A N 1
ATOM 2155 C CA . ILE A 1 266 ? -7.502 -12.380 12.661 1.00 97.62 266 ILE A CA 1
ATOM 2156 C C . ILE A 1 266 ? -8.967 -11.940 12.582 1.00 97.62 266 ILE A C 1
ATOM 2158 O O . ILE A 1 266 ? -9.689 -12.045 13.571 1.00 97.62 266 ILE A O 1
ATOM 2162 N N . MET A 1 267 ? -9.438 -11.486 11.420 1.00 97.00 267 MET A N 1
ATOM 2163 C CA . MET A 1 267 ? -10.842 -11.105 11.244 1.00 97.00 267 MET A CA 1
ATOM 2164 C C . MET A 1 267 ? -11.798 -12.296 11.392 1.00 97.00 267 MET A C 1
ATOM 2166 O O . MET A 1 267 ? -12.856 -12.150 12.002 1.00 97.00 267 MET A O 1
ATOM 2170 N N . LEU A 1 268 ? -11.432 -13.485 10.902 1.00 97.69 268 LEU A N 1
ATOM 2171 C CA . LEU A 1 268 ? -12.213 -14.707 11.125 1.00 97.69 268 LEU A CA 1
ATOM 2172 C C . LEU A 1 268 ? -12.269 -15.072 12.612 1.00 97.69 268 LEU A C 1
ATOM 2174 O O . LEU A 1 268 ? -13.344 -15.380 13.125 1.00 97.69 268 LEU A O 1
ATOM 2178 N N . LEU A 1 269 ? -11.141 -14.970 13.322 1.00 97.25 269 LEU A N 1
ATOM 2179 C CA . LEU A 1 269 ? -11.096 -15.167 14.772 1.00 97.25 269 LEU A CA 1
ATOM 2180 C C . LEU A 1 269 ? -12.026 -14.184 15.497 1.00 97.25 269 LEU A C 1
ATOM 2182 O O . LEU A 1 269 ? -12.801 -14.591 16.358 1.00 97.25 269 LEU A O 1
ATOM 2186 N N . VAL A 1 270 ? -11.991 -12.906 15.114 1.00 96.69 270 VAL A N 1
ATOM 2187 C CA . VAL A 1 270 ? -12.884 -11.859 15.627 1.00 96.69 270 VAL A CA 1
ATOM 2188 C C . VAL A 1 270 ? -14.355 -12.248 15.456 1.00 96.69 270 VAL A C 1
ATOM 2190 O O . VAL A 1 270 ? -15.118 -12.164 16.416 1.00 96.69 270 VAL A O 1
ATOM 2193 N N . ILE A 1 271 ? -14.754 -12.719 14.272 1.00 96.38 271 ILE A N 1
ATOM 2194 C CA . ILE A 1 271 ? -16.136 -13.140 13.998 1.00 96.38 271 ILE A CA 1
ATOM 2195 C C . ILE A 1 271 ? -16.543 -14.319 14.894 1.00 96.38 271 ILE A C 1
ATOM 2197 O O . ILE A 1 271 ? -17.631 -14.300 15.471 1.00 96.38 271 ILE A O 1
ATOM 2201 N N . VAL A 1 272 ? -15.669 -15.318 15.060 1.00 96.50 272 VAL A N 1
ATOM 2202 C CA . VAL A 1 272 ? -15.930 -16.479 15.928 1.00 96.50 272 VAL A CA 1
ATOM 2203 C C . VAL A 1 272 ? -16.099 -16.055 17.387 1.00 96.50 272 VAL A C 1
ATOM 2205 O O . VAL A 1 272 ? -17.048 -16.494 18.036 1.00 96.50 272 VAL A O 1
ATOM 2208 N N . LEU A 1 273 ? -15.236 -15.170 17.896 1.00 94.94 273 LEU A N 1
ATOM 2209 C CA . LEU A 1 273 ? -15.328 -14.667 19.270 1.00 94.94 273 LEU A CA 1
ATOM 2210 C C . LEU A 1 273 ? -16.617 -13.870 19.503 1.00 94.94 273 LEU A C 1
ATOM 2212 O O . LEU A 1 273 ? -17.269 -14.055 20.530 1.00 94.94 273 LEU A O 1
ATOM 2216 N 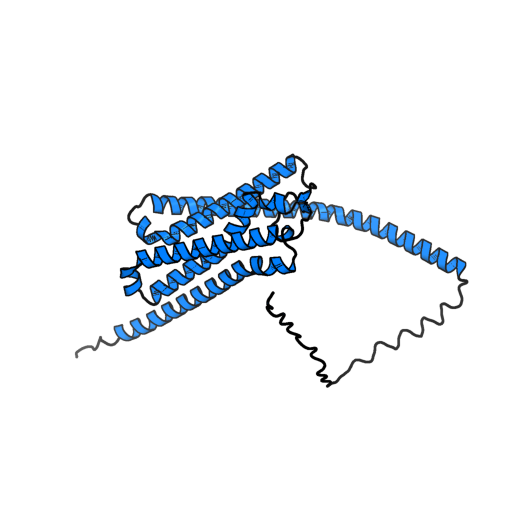N . VAL A 1 274 ? -17.019 -13.026 18.546 1.00 95.00 274 VAL A N 1
ATOM 2217 C CA . VAL A 1 274 ? -18.293 -12.292 18.618 1.00 95.00 274 VAL A CA 1
ATOM 2218 C C . VAL A 1 274 ? -19.468 -13.267 18.660 1.00 95.00 274 VAL A C 1
ATOM 2220 O O . VAL A 1 274 ? -20.335 -13.139 19.522 1.00 95.00 274 VAL A O 1
ATOM 2223 N N . HIS A 1 275 ? -19.480 -14.275 17.787 1.00 94.75 275 HIS A N 1
ATOM 2224 C CA . HIS A 1 275 ? -20.550 -15.270 17.747 1.00 94.75 275 HIS A CA 1
ATOM 2225 C C . HIS A 1 275 ? -20.636 -16.086 19.049 1.00 94.75 275 HIS A C 1
ATOM 2227 O O . HIS A 1 275 ? -21.723 -16.336 19.565 1.00 94.75 275 HIS A O 1
ATOM 2233 N N . GLN A 1 276 ? -19.495 -16.479 19.622 1.00 92.94 276 GLN A N 1
ATOM 2234 C CA . GLN A 1 276 ? -19.454 -17.197 20.898 1.00 92.94 276 GLN A CA 1
ATOM 2235 C C . GLN A 1 276 ? -19.919 -16.326 22.073 1.00 92.94 276 GLN A C 1
ATOM 2237 O O . GLN A 1 276 ? -20.688 -16.798 22.909 1.00 92.94 276 GLN A O 1
ATOM 2242 N N . GLY A 1 277 ? -19.508 -15.056 22.127 1.00 87.81 277 GLY A N 1
ATOM 2243 C CA . GLY A 1 277 ? -19.911 -14.128 23.188 1.00 87.81 277 GLY A CA 1
ATOM 2244 C C . GLY A 1 277 ? -21.418 -13.845 23.213 1.00 87.81 277 GLY A C 1
ATOM 2245 O O . GLY A 1 277 ? -22.010 -13.743 24.291 1.00 87.81 277 GLY A O 1
ATOM 2246 N N . VAL A 1 278 ? -22.053 -13.784 22.037 1.00 81.19 278 VAL A N 1
ATOM 2247 C CA . VAL A 1 278 ? -23.513 -13.632 21.910 1.00 81.19 278 VAL A CA 1
ATOM 2248 C C . VAL A 1 278 ? -24.242 -14.834 22.512 1.00 81.19 278 VAL A C 1
ATOM 2250 O O . VAL A 1 278 ? -25.171 -14.652 23.298 1.00 81.19 278 VAL A O 1
ATOM 2253 N N . ASN A 1 279 ? -23.781 -16.054 22.225 1.00 76.62 279 ASN A N 1
ATOM 2254 C CA . ASN A 1 279 ? -24.421 -17.268 22.736 1.00 76.62 279 ASN A CA 1
ATOM 2255 C C . ASN A 1 279 ? -24.398 -17.342 24.271 1.00 76.62 279 ASN A C 1
ATOM 2257 O O . ASN A 1 279 ? -25.394 -17.741 24.869 1.00 76.62 279 ASN A O 1
ATOM 2261 N N . VAL A 1 280 ? -23.304 -16.910 24.911 1.00 73.25 280 VAL A N 1
ATOM 2262 C CA . VAL A 1 280 ? -23.175 -16.934 26.381 1.00 73.25 280 VAL A CA 1
ATOM 2263 C C . VAL A 1 280 ? -24.084 -15.898 27.050 1.00 73.25 280 VAL A C 1
ATOM 2265 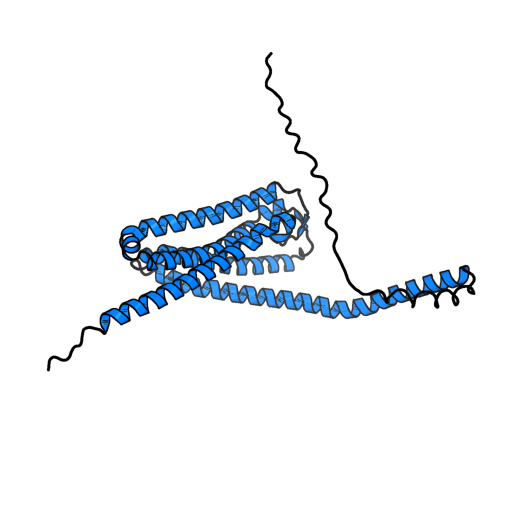O O . VAL A 1 280 ? -24.721 -16.200 28.062 1.00 73.25 280 VAL A O 1
ATOM 2268 N N . SER A 1 281 ? -24.194 -14.694 26.478 1.00 71.12 281 SER A N 1
ATOM 2269 C CA . SER A 1 281 ? -25.055 -13.645 27.045 1.00 71.12 281 SER A CA 1
ATOM 2270 C C . SER A 1 281 ? -26.541 -14.002 26.941 1.00 71.12 281 SER A C 1
ATOM 2272 O O . SER A 1 281 ? -27.289 -13.782 27.890 1.00 71.12 281 SER A O 1
ATOM 2274 N N . CYS A 1 282 ? -26.975 -14.624 25.839 1.00 63.84 282 CYS A N 1
ATOM 2275 C CA . CYS A 1 282 ? -28.371 -15.039 25.680 1.00 63.84 282 CYS A CA 1
ATOM 2276 C C . CYS A 1 282 ? -28.779 -16.168 26.637 1.00 63.84 282 CYS A C 1
ATOM 2278 O O . CYS A 1 282 ? -29.902 -16.157 27.133 1.00 63.84 282 CYS A O 1
ATOM 2280 N N . SER A 1 283 ? -27.883 -17.110 26.956 1.00 69.19 283 SER A N 1
ATOM 2281 C CA . SER A 1 283 ? -28.194 -18.178 27.918 1.00 69.19 283 SER A CA 1
ATOM 2282 C C . SER A 1 283 ? -28.406 -17.678 29.350 1.00 69.19 283 SER A C 1
ATOM 2284 O O . SER A 1 283 ? -29.154 -18.302 30.095 1.00 69.19 283 SER A O 1
ATOM 2286 N N . HIS A 1 284 ? -27.792 -16.554 29.734 1.00 65.00 284 HIS A N 1
ATOM 2287 C CA . HIS A 1 284 ? -27.939 -16.011 31.086 1.00 65.00 284 HIS A CA 1
ATOM 2288 C C . HIS A 1 284 ? -29.153 -15.086 31.252 1.00 65.00 284 HIS A C 1
ATOM 2290 O O . HIS A 1 284 ? -29.661 -14.972 32.362 1.00 65.00 284 HIS A O 1
ATOM 2296 N N . CYS A 1 285 ? -29.648 -14.461 30.178 1.00 64.12 285 CYS A N 1
ATOM 2297 C CA . CYS A 1 285 ? -30.786 -13.536 30.261 1.00 64.12 285 CYS A CA 1
ATOM 2298 C C . CYS A 1 285 ? -32.168 -14.212 30.227 1.00 64.12 285 CYS A C 1
ATOM 2300 O O . CYS A 1 285 ? -33.140 -13.577 30.616 1.00 64.12 285 CYS A O 1
ATOM 2302 N N . CYS A 1 286 ? -32.281 -15.471 29.791 1.00 62.88 286 CYS A N 1
ATOM 2303 C CA . CYS A 1 286 ? -33.580 -16.149 29.655 1.00 62.88 286 CYS A CA 1
ATOM 2304 C C . CYS A 1 286 ? -33.955 -17.067 30.835 1.00 62.88 286 CYS A C 1
ATOM 2306 O O . CYS A 1 286 ? -34.957 -17.772 30.750 1.00 62.88 286 CYS A O 1
ATOM 2308 N N . ALA A 1 287 ? -33.163 -17.110 31.912 1.00 65.25 287 ALA A N 1
ATOM 2309 C CA . ALA A 1 287 ? -33.377 -18.053 33.016 1.00 65.25 287 ALA A CA 1
ATOM 2310 C C . ALA A 1 287 ? -34.242 -17.517 34.179 1.00 65.25 287 ALA A C 1
ATOM 2312 O O . ALA A 1 287 ? -34.601 -18.308 35.047 1.00 65.25 287 ALA A O 1
ATOM 2313 N N . ASP A 1 288 ? -34.601 -16.227 34.197 1.00 61.22 288 ASP A N 1
ATOM 2314 C CA . ASP A 1 288 ? -35.213 -15.579 35.375 1.00 61.22 288 ASP A CA 1
ATOM 2315 C C . ASP A 1 288 ? -36.709 -15.239 35.259 1.00 61.22 288 ASP A C 1
ATOM 2317 O O . ASP A 1 288 ? -37.255 -14.569 36.132 1.00 61.22 288 ASP A O 1
ATOM 2321 N N . GLU A 1 289 ? -37.426 -15.747 34.255 1.00 65.44 289 GLU A N 1
ATOM 2322 C CA . GLU A 1 289 ? -38.891 -15.623 34.224 1.00 65.44 289 GLU A CA 1
ATOM 2323 C C . GLU A 1 289 ? -39.548 -16.924 34.705 1.00 65.44 289 GLU A C 1
ATOM 2325 O O . GLU A 1 289 ? -40.041 -17.742 33.927 1.00 65.44 289 GLU A O 1
ATOM 2330 N N . LYS A 1 290 ? -39.513 -17.149 36.027 1.00 64.88 290 LYS A N 1
ATOM 2331 C CA . LYS A 1 290 ? -40.440 -18.082 36.678 1.00 64.88 290 LYS A CA 1
ATOM 2332 C C . LYS A 1 290 ? -41.775 -17.357 36.873 1.00 64.88 290 LYS A C 1
ATOM 2334 O O . LYS A 1 290 ? -41.790 -16.343 37.566 1.00 64.88 290 LYS A O 1
ATOM 2339 N N . PRO A 1 291 ? -42.885 -17.853 36.303 1.00 70.06 291 PRO A N 1
ATOM 2340 C CA . PRO A 1 291 ? -44.199 -17.350 36.659 1.00 70.06 291 PRO A CA 1
ATOM 2341 C C . PRO A 1 291 ? -44.489 -17.767 38.103 1.00 70.06 291 PRO A C 1
ATOM 2343 O O . PRO A 1 291 ? -44.621 -18.959 38.388 1.00 70.06 291 PRO A O 1
ATOM 2346 N N . ASP A 1 292 ? -44.548 -16.792 39.007 1.00 71.94 292 ASP A N 1
ATOM 2347 C CA . ASP A 1 292 ? -45.133 -16.987 40.329 1.00 71.94 292 ASP A CA 1
ATOM 2348 C C . ASP A 1 292 ? -46.618 -17.319 40.134 1.00 71.94 292 ASP A C 1
ATOM 2350 O O . ASP A 1 292 ? -47.395 -16.498 39.634 1.00 71.94 292 ASP A O 1
ATOM 2354 N N . LEU A 1 293 ? -46.982 -18.555 40.480 1.00 66.25 293 LEU A N 1
ATOM 2355 C CA . LEU A 1 293 ? -48.356 -19.037 40.572 1.00 66.25 293 LEU A CA 1
ATOM 2356 C C . LEU A 1 293 ? -48.628 -19.499 42.002 1.00 66.25 293 LEU A C 1
ATOM 2358 O O . LEU A 1 293 ? -47.775 -20.244 42.540 1.00 66.25 293 LEU A O 1
#

Radius of gyration: 32.29 Å; chains: 1; bounding box: 103×70×92 Å